Protein AF-A0A5C6U4K9-F1 (afdb_monomer_lite)

Secondary structure (DSSP, 8-state):
--PPPP--------------GGGS-SS---PPPPPTTHHHHHHHHHTTT-TTPPP-HHHHHHHHHHHHHHT-SEEEEEEE-SSEEEEEEEES-TT--EEEGGG-HHHHHTTSSS-EEES-TTS-TTTTT-HHHHSTT---EEEEEEEE-TTS-EEEEEEEEESS-----HHHHHHHHTTS---------S--PPPPS--------PPP-

Structure (mmCIF, N/CA/C/O backbone):
data_AF-A0A5C6U4K9-F1
#
_entry.id   AF-A0A5C6U4K9-F1
#
loop_
_atom_site.group_PDB
_atom_site.id
_atom_site.type_symbol
_atom_site.label_atom_id
_atom_site.label_alt_id
_atom_site.label_comp_id
_atom_site.label_asym_id
_atom_site.label_entity_id
_atom_site.label_seq_id
_atom_site.pdbx_PDB_ins_code
_atom_site.Cartn_x
_atom_site.Cartn_y
_atom_site.Cartn_z
_atom_site.occupancy
_atom_site.B_iso_or_equiv
_atom_site.auth_seq_id
_atom_site.auth_comp_id
_atom_site.auth_asym_id
_atom_site.auth_atom_id
_atom_site.pdbx_PDB_model_num
ATOM 1 N N . MET A 1 1 ? 25.410 48.538 18.511 1.00 36.91 1 MET A N 1
ATOM 2 C CA . MET A 1 1 ? 24.207 47.699 18.342 1.00 36.91 1 MET A CA 1
ATOM 3 C C . MET A 1 1 ? 24.507 46.629 17.298 1.00 36.91 1 MET A C 1
ATOM 5 O O . MET A 1 1 ? 25.048 46.960 16.256 1.00 36.91 1 MET A O 1
ATOM 9 N N . HIS A 1 2 ? 24.242 45.374 17.669 1.00 36.00 2 HIS A N 1
ATOM 10 C CA . HIS A 1 2 ? 24.208 44.123 16.889 1.00 36.00 2 HIS A CA 1
ATOM 11 C C . HIS A 1 2 ? 25.458 43.615 16.139 1.00 36.00 2 HIS A C 1
ATOM 13 O O . HIS A 1 2 ? 25.635 43.795 14.940 1.00 36.00 2 HIS A O 1
ATOM 19 N N . ARG A 1 3 ? 26.258 42.831 16.885 1.00 28.55 3 ARG A N 1
ATOM 20 C CA . ARG A 1 3 ? 27.092 41.722 16.387 1.00 28.55 3 ARG A CA 1
ATOM 21 C C . ARG A 1 3 ? 26.208 40.628 15.771 1.00 28.55 3 ARG A C 1
ATOM 23 O O . ARG A 1 3 ? 25.227 40.224 16.389 1.00 28.55 3 ARG A O 1
ATOM 30 N N . ALA A 1 4 ? 26.626 40.099 14.625 1.00 33.03 4 ALA A N 1
ATOM 31 C CA . ALA A 1 4 ? 26.118 38.854 14.051 1.00 33.03 4 ALA A CA 1
ATOM 32 C C . ALA A 1 4 ? 26.501 37.634 14.917 1.00 33.03 4 ALA A C 1
ATOM 34 O O . ALA A 1 4 ? 27.629 37.595 15.428 1.00 33.03 4 ALA A O 1
ATOM 35 N N . PRO A 1 5 ? 25.639 36.610 15.054 1.00 35.66 5 PRO A N 1
ATOM 36 C CA . PRO A 1 5 ? 26.048 35.330 15.602 1.00 35.66 5 PRO A CA 1
ATOM 37 C C . PRO A 1 5 ? 26.611 34.416 14.505 1.00 35.66 5 PRO A C 1
ATOM 39 O O . PRO A 1 5 ? 26.056 34.265 13.419 1.00 35.66 5 PRO A O 1
ATOM 42 N N . ARG A 1 6 ? 27.751 33.805 14.832 1.00 33.97 6 ARG A N 1
ATOM 43 C CA . ARG A 1 6 ? 28.380 32.700 14.107 1.00 33.97 6 ARG A CA 1
ATOM 44 C C . ARG A 1 6 ? 27.651 31.388 14.417 1.00 33.97 6 ARG A C 1
ATOM 46 O O . ARG A 1 6 ? 27.320 31.154 15.572 1.00 33.97 6 ARG A O 1
ATOM 53 N N . GLY A 1 7 ? 27.608 30.491 13.432 1.00 30.47 7 GLY A N 1
ATOM 54 C CA . GLY A 1 7 ? 27.679 29.042 13.653 1.00 30.47 7 GLY A CA 1
ATOM 55 C C . GLY A 1 7 ? 26.348 28.305 13.793 1.00 30.47 7 GLY A C 1
ATOM 56 O O . GLY A 1 7 ? 25.714 28.338 14.838 1.00 30.47 7 GLY A O 1
ATOM 57 N N . GLY A 1 8 ? 26.005 27.530 12.765 1.00 26.58 8 GLY A N 1
ATOM 58 C CA . GLY A 1 8 ? 24.966 26.504 12.803 1.00 26.58 8 GLY A CA 1
ATOM 59 C C . GLY A 1 8 ? 25.287 25.445 11.758 1.00 26.58 8 GLY A C 1
ATOM 60 O O . GLY A 1 8 ? 24.994 25.601 10.581 1.00 26.58 8 GLY A O 1
ATOM 61 N N . ARG A 1 9 ? 26.009 24.420 12.195 1.00 28.66 9 ARG A N 1
ATOM 62 C CA . ARG A 1 9 ? 26.450 23.251 11.434 1.00 28.66 9 ARG A CA 1
ATOM 63 C C . ARG A 1 9 ? 25.197 22.452 11.045 1.00 28.66 9 ARG A C 1
ATOM 65 O O . ARG A 1 9 ? 24.510 21.979 11.943 1.00 28.66 9 ARG A O 1
ATOM 72 N N . TRP A 1 10 ? 24.892 22.304 9.755 1.00 27.53 10 TRP A N 1
ATOM 73 C CA . TRP A 1 10 ? 23.834 21.397 9.288 1.00 27.53 10 TRP A CA 1
ATOM 74 C C . TRP A 1 10 ? 24.328 19.959 9.466 1.00 27.53 10 TRP A C 1
ATOM 76 O O . TRP A 1 10 ? 24.933 19.364 8.578 1.00 27.53 10 TRP A O 1
ATOM 86 N N . ALA A 1 11 ? 24.180 19.446 10.684 1.00 27.98 11 ALA A N 1
ATOM 87 C CA . ALA A 1 11 ? 24.393 18.048 10.994 1.00 27.98 11 ALA A CA 1
ATOM 88 C C . ALA A 1 11 ? 23.153 17.265 10.544 1.00 27.98 11 ALA A C 1
ATOM 90 O O . ALA A 1 11 ? 22.062 17.473 11.061 1.00 27.98 11 ALA A O 1
ATOM 91 N N . SER A 1 12 ? 23.362 16.405 9.546 1.00 43.00 12 SER A N 1
ATOM 92 C CA . SER A 1 12 ? 22.657 15.146 9.278 1.00 43.00 12 SER A CA 1
ATOM 93 C C . SER A 1 12 ? 21.631 14.744 10.354 1.00 43.00 12 SER A C 1
ATOM 95 O O . SER A 1 12 ? 22.017 14.236 11.407 1.00 43.00 12 SER A O 1
ATOM 97 N N . THR A 1 13 ? 20.338 14.857 10.057 1.00 36.47 13 THR A N 1
ATOM 98 C CA . THR A 1 13 ? 19.282 14.141 10.787 1.00 36.47 13 THR A CA 1
ATOM 99 C C . THR A 1 13 ? 18.929 12.868 10.024 1.00 36.47 13 THR A C 1
ATOM 101 O O . THR A 1 13 ? 17.938 12.804 9.300 1.00 36.47 13 THR A O 1
ATOM 104 N N . ARG A 1 14 ? 19.778 11.843 10.181 1.00 37.41 14 ARG A N 1
ATOM 105 C CA . ARG A 1 14 ? 19.380 10.438 10.019 1.00 37.41 14 ARG A CA 1
ATOM 106 C C . ARG A 1 14 ? 18.619 10.028 11.277 1.00 37.41 14 ARG A C 1
ATOM 108 O O . ARG A 1 14 ? 19.155 9.296 12.090 1.00 37.41 14 ARG A O 1
ATOM 115 N N . ASP A 1 15 ? 17.403 10.520 11.434 1.00 33.50 15 ASP A N 1
ATOM 116 C CA . ASP A 1 15 ? 16.487 10.041 12.469 1.00 33.50 15 ASP A CA 1
ATOM 117 C C . ASP A 1 15 ? 15.125 9.836 11.815 1.00 33.50 15 ASP A C 1
ATOM 119 O O . ASP A 1 15 ? 14.166 10.572 12.025 1.00 33.50 15 ASP A O 1
ATOM 123 N N . ASN A 1 16 ? 15.084 8.838 10.933 1.00 41.47 16 ASN A N 1
ATOM 124 C CA . ASN A 1 16 ? 13.836 8.241 10.492 1.00 41.47 16 ASN A CA 1
ATOM 125 C C . ASN A 1 16 ? 13.399 7.294 11.621 1.00 41.47 16 ASN A C 1
ATOM 127 O O . ASN A 1 16 ? 14.174 6.382 11.944 1.00 41.47 16 ASN A O 1
ATOM 131 N N . PRO A 1 17 ? 12.245 7.496 12.279 1.00 38.00 17 PRO A N 1
ATOM 132 C CA . PRO A 1 17 ? 11.791 6.594 13.322 1.00 38.00 17 PRO A CA 1
ATOM 133 C C . PRO A 1 17 ? 11.431 5.258 12.670 1.00 38.00 17 PRO A C 1
ATOM 135 O O . PRO A 1 17 ? 10.319 5.044 12.196 1.00 38.00 17 PRO A O 1
ATOM 138 N N . ARG A 1 18 ? 12.408 4.347 12.624 1.00 44.72 18 ARG A N 1
ATOM 139 C CA . ARG A 1 18 ? 12.174 2.940 12.303 1.00 44.72 18 ARG A CA 1
ATOM 140 C C . ARG A 1 18 ? 11.063 2.457 13.224 1.00 44.72 18 ARG A C 1
ATOM 142 O O . ARG A 1 18 ? 11.183 2.603 14.440 1.00 44.72 18 ARG A O 1
ATOM 149 N N . PHE A 1 19 ? 9.993 1.926 12.637 1.00 47.50 19 PHE A N 1
ATOM 150 C CA . PHE A 1 19 ? 8.922 1.272 13.376 1.00 47.50 19 PHE A CA 1
ATOM 151 C C . PHE A 1 19 ? 9.572 0.266 14.330 1.00 47.50 19 PHE A C 1
ATOM 153 O O . PHE A 1 19 ? 10.226 -0.680 13.889 1.00 47.50 19 PHE A O 1
ATOM 160 N N . ASP A 1 20 ? 9.494 0.542 15.632 1.00 42.88 20 ASP A N 1
ATOM 161 C CA . ASP A 1 20 ? 10.134 -0.289 16.638 1.00 42.88 20 ASP A CA 1
ATOM 162 C C . ASP A 1 20 ? 9.353 -1.601 16.743 1.00 42.88 20 ASP A C 1
ATOM 164 O O . ASP A 1 20 ? 8.364 -1.714 17.468 1.00 42.88 20 ASP A O 1
ATOM 168 N N . ALA A 1 21 ? 9.796 -2.595 15.974 1.00 45.94 21 ALA A N 1
ATOM 169 C CA . ALA A 1 21 ? 9.213 -3.929 15.919 1.00 45.94 21 ALA A CA 1
ATOM 170 C C . ALA A 1 21 ? 9.245 -4.668 17.275 1.00 45.94 21 ALA A C 1
ATOM 172 O O . ALA A 1 21 ? 8.631 -5.722 17.406 1.00 45.94 21 ALA A O 1
ATOM 173 N N . ARG A 1 22 ? 9.905 -4.123 18.311 1.00 38.97 22 ARG A N 1
ATOM 174 C CA . ARG A 1 22 ? 10.095 -4.779 19.619 1.00 38.97 22 ARG A CA 1
ATOM 175 C C . ARG A 1 22 ? 8.837 -4.865 20.496 1.00 38.97 22 ARG A C 1
ATOM 177 O O . ARG A 1 22 ? 8.904 -5.458 21.566 1.00 38.97 22 ARG A O 1
ATOM 184 N N . CYS A 1 23 ? 7.702 -4.307 20.068 1.00 40.94 23 CYS A N 1
ATOM 185 C CA . CYS A 1 23 ? 6.421 -4.418 20.784 1.00 40.94 23 CYS A CA 1
ATOM 186 C C . CYS A 1 23 ? 5.402 -5.358 20.113 1.00 40.94 23 CYS A C 1
ATOM 188 O O . CYS A 1 23 ? 4.292 -5.508 20.632 1.00 40.94 23 CYS A O 1
ATOM 190 N N . ALA A 1 24 ? 5.741 -5.982 18.979 1.00 47.19 24 ALA A N 1
ATOM 191 C CA . ALA A 1 24 ? 4.896 -7.007 18.375 1.00 47.19 24 ALA A CA 1
ATOM 192 C C . ALA A 1 24 ? 4.959 -8.273 19.244 1.00 47.19 24 ALA A C 1
ATOM 194 O O . ALA A 1 24 ? 6.034 -8.816 19.476 1.00 47.19 24 ALA A O 1
ATOM 195 N N . LYS A 1 25 ? 3.820 -8.714 19.784 1.00 41.09 25 LYS A N 1
ATOM 196 C CA . LYS A 1 25 ? 3.745 -9.978 20.527 1.00 41.09 25 LYS A CA 1
ATOM 197 C C . LYS A 1 25 ? 4.094 -11.135 19.585 1.00 41.09 25 LYS A C 1
ATOM 199 O O . LYS A 1 25 ? 3.599 -11.146 18.462 1.00 41.09 25 LYS A O 1
ATOM 204 N N . ASP A 1 26 ? 4.879 -12.098 20.074 1.00 42.75 26 ASP A N 1
ATOM 205 C CA . ASP A 1 26 ? 5.327 -13.325 19.390 1.00 42.75 26 ASP A CA 1
ATOM 206 C C . ASP A 1 26 ? 4.171 -14.309 19.077 1.00 42.75 26 ASP A C 1
ATOM 208 O O . ASP A 1 26 ? 4.173 -15.470 19.488 1.00 42.75 26 ASP A O 1
ATOM 212 N N . GLY A 1 27 ? 3.124 -13.842 18.398 1.00 43.69 27 GLY A N 1
ATOM 213 C CA . GLY A 1 27 ? 2.134 -14.689 17.739 1.00 43.69 27 GLY A CA 1
ATOM 214 C C . GLY A 1 27 ? 2.553 -14.917 16.284 1.00 43.69 27 GLY A C 1
ATOM 215 O O . GLY A 1 27 ? 3.138 -14.014 15.684 1.00 43.69 27 GLY A O 1
ATOM 216 N N . PRO A 1 28 ? 2.286 -16.091 15.686 1.00 46.62 28 PRO A N 1
ATOM 217 C CA . PRO A 1 28 ? 2.604 -16.333 14.286 1.00 46.62 28 PRO A CA 1
ATOM 218 C C . PRO A 1 28 ? 1.697 -15.461 13.411 1.00 46.62 28 PRO A C 1
ATOM 220 O O . PRO A 1 28 ? 0.589 -15.855 13.057 1.00 46.62 28 PRO A O 1
ATOM 223 N N . VAL A 1 29 ? 2.158 -14.260 13.060 1.00 55.69 29 VAL A N 1
ATOM 224 C CA . VAL A 1 29 ? 1.546 -13.488 11.978 1.00 55.69 29 VAL A CA 1
ATOM 225 C C . VAL A 1 29 ? 1.667 -14.341 10.719 1.00 55.69 29 VAL A C 1
ATOM 227 O O . VAL A 1 29 ? 2.755 -14.825 10.396 1.00 55.69 29 VAL A O 1
ATOM 230 N N . ALA A 1 30 ? 0.553 -14.560 10.021 1.00 71.31 30 ALA A N 1
ATOM 231 C CA . ALA A 1 30 ? 0.569 -15.248 8.740 1.00 71.31 30 ALA A CA 1
ATOM 232 C C . ALA A 1 30 ? 1.283 -14.349 7.720 1.00 71.31 30 ALA A C 1
ATOM 234 O O . ALA A 1 30 ? 0.667 -13.505 7.074 1.00 71.31 30 ALA A O 1
ATOM 235 N N . SER A 1 31 ? 2.606 -14.486 7.632 1.00 82.69 31 SER A N 1
ATOM 236 C CA . SER A 1 31 ? 3.402 -13.816 6.609 1.00 82.69 31 SER A CA 1
ATOM 237 C C . SER A 1 31 ? 2.910 -14.245 5.227 1.00 82.69 31 SER A C 1
ATOM 239 O O . SER A 1 31 ? 2.543 -15.406 5.016 1.00 82.69 31 SER A O 1
ATOM 241 N N . ALA A 1 32 ? 2.893 -13.302 4.286 1.00 88.06 32 ALA A N 1
ATOM 242 C CA . ALA A 1 32 ? 2.443 -13.580 2.932 1.00 88.06 32 ALA A CA 1
ATOM 243 C C . ALA A 1 32 ? 3.323 -14.667 2.287 1.00 88.06 32 ALA A C 1
ATOM 245 O O . ALA A 1 32 ? 4.553 -14.590 2.388 1.00 88.06 32 ALA A O 1
ATOM 246 N N . PRO A 1 33 ? 2.734 -15.643 1.574 1.00 91.75 33 PRO A N 1
ATOM 247 C CA . PRO A 1 33 ? 3.499 -16.565 0.747 1.00 91.75 33 PRO A CA 1
ATOM 248 C C . PRO A 1 33 ? 4.416 -15.821 -0.229 1.00 91.75 33 PRO A C 1
ATOM 250 O O . PRO A 1 33 ? 4.041 -14.793 -0.793 1.00 91.75 33 PRO A O 1
ATOM 253 N N . ILE A 1 34 ? 5.612 -16.361 -0.456 1.00 92.56 34 ILE A N 1
ATOM 254 C CA . ILE A 1 34 ? 6.520 -15.840 -1.478 1.00 92.56 34 ILE A CA 1
ATOM 255 C C . ILE A 1 34 ? 6.068 -16.368 -2.853 1.00 92.56 34 ILE A C 1
ATOM 257 O O . ILE A 1 34 ? 5.917 -17.586 -2.994 1.00 92.56 34 ILE A O 1
ATOM 261 N N . PRO A 1 35 ? 5.847 -15.498 -3.860 1.00 90.06 35 PRO A N 1
ATOM 262 C CA . PRO A 1 35 ? 5.539 -15.921 -5.225 1.00 90.06 35 PRO A CA 1
ATOM 263 C C . PRO A 1 35 ? 6.601 -16.866 -5.802 1.00 90.06 35 PRO A C 1
ATOM 265 O O . PRO A 1 35 ? 7.794 -16.715 -5.533 1.00 90.06 35 PRO A O 1
ATOM 268 N N . HIS A 1 36 ? 6.195 -17.807 -6.658 1.00 89.38 36 HIS A N 1
ATOM 269 C CA . HIS A 1 36 ? 7.137 -18.709 -7.337 1.00 89.38 36 HIS A CA 1
ATOM 270 C C . HIS A 1 36 ? 8.145 -17.964 -8.229 1.00 89.38 36 HIS A C 1
ATOM 272 O O . HIS A 1 36 ? 9.278 -18.411 -8.394 1.00 89.38 36 HIS A O 1
ATOM 278 N N . ASP A 1 37 ? 7.741 -16.822 -8.776 1.00 90.94 37 ASP A N 1
ATOM 279 C CA . ASP A 1 37 ? 8.498 -15.943 -9.664 1.00 90.94 37 ASP A CA 1
ATOM 280 C C . ASP A 1 37 ? 9.131 -14.746 -8.924 1.00 90.94 37 ASP A C 1
ATOM 282 O O . ASP A 1 37 ? 9.521 -13.756 -9.541 1.00 90.94 37 ASP A O 1
ATOM 286 N N . GLU A 1 38 ? 9.299 -14.822 -7.598 1.00 94.81 38 GLU A N 1
ATOM 287 C CA . GLU A 1 38 ? 9.786 -13.701 -6.780 1.00 94.81 38 GLU A CA 1
ATOM 288 C C . GLU A 1 38 ? 11.125 -13.124 -7.273 1.00 94.81 38 GLU A C 1
ATOM 290 O O . GLU A 1 38 ? 11.315 -11.910 -7.303 1.00 94.81 38 GLU A O 1
ATOM 295 N N . SER A 1 39 ? 12.056 -13.976 -7.716 1.00 95.69 39 SER A N 1
ATOM 296 C CA . SER A 1 39 ? 13.344 -13.516 -8.259 1.00 95.69 39 SER A CA 1
ATOM 297 C C . SER A 1 39 ? 13.207 -12.745 -9.577 1.00 95.69 39 SER A C 1
ATOM 299 O O . SER A 1 39 ? 14.070 -11.933 -9.908 1.00 95.69 39 SER A O 1
ATOM 301 N N . GLU A 1 40 ? 12.168 -13.009 -10.368 1.00 95.50 40 GLU A N 1
ATOM 302 C CA . GLU A 1 40 ? 11.843 -12.236 -11.572 1.00 95.50 40 GLU A CA 1
ATOM 303 C C . GLU A 1 40 ? 11.193 -10.916 -11.189 1.00 95.50 40 GLU A C 1
ATOM 305 O O . GLU A 1 40 ? 11.681 -9.863 -11.595 1.00 95.50 40 GLU A O 1
ATOM 310 N N . ARG A 1 41 ? 10.193 -10.966 -10.307 1.00 96.00 41 ARG A N 1
ATOM 311 C CA . ARG A 1 41 ? 9.499 -9.792 -9.774 1.00 96.00 41 ARG A CA 1
ATOM 312 C C . ARG A 1 41 ? 10.462 -8.769 -9.165 1.00 96.00 41 ARG A C 1
ATOM 314 O O . ARG A 1 41 ? 10.385 -7.587 -9.495 1.00 96.00 41 ARG A O 1
ATOM 321 N N . LEU A 1 42 ? 11.405 -9.218 -8.332 1.00 96.88 42 LEU A N 1
ATOM 322 C CA . LEU A 1 42 ? 12.425 -8.358 -7.719 1.00 96.88 42 LEU A CA 1
ATOM 323 C C . LEU A 1 42 ? 13.385 -7.765 -8.754 1.00 96.88 42 LEU A C 1
ATOM 325 O O . LEU A 1 42 ? 13.721 -6.586 -8.671 1.00 96.88 42 LEU A O 1
ATOM 329 N N . ARG A 1 43 ? 13.794 -8.540 -9.769 1.00 96.25 43 ARG A N 1
ATOM 330 C CA . ARG A 1 43 ? 14.601 -8.007 -10.881 1.00 96.25 43 ARG A CA 1
ATOM 331 C C . ARG A 1 43 ? 13.844 -6.932 -11.652 1.00 96.25 43 ARG A C 1
ATOM 333 O O . ARG A 1 43 ? 14.449 -5.943 -12.056 1.00 96.25 43 ARG A O 1
ATOM 340 N N . SER A 1 44 ? 12.550 -7.118 -11.871 1.00 95.38 44 SER A N 1
ATOM 341 C CA . SER A 1 44 ? 11.706 -6.149 -12.566 1.00 95.38 44 SER A CA 1
ATOM 342 C C . SER A 1 44 ? 11.487 -4.881 -11.749 1.00 95.38 44 SER A C 1
ATOM 344 O O . SER A 1 44 ? 11.604 -3.791 -12.299 1.00 95.38 44 SER A O 1
ATOM 346 N N . LEU A 1 45 ? 11.279 -5.006 -10.436 1.00 95.56 45 LEU A N 1
ATOM 347 C CA . LEU A 1 45 ? 11.229 -3.870 -9.516 1.00 95.56 45 LEU A CA 1
ATOM 348 C C . LEU A 1 45 ? 12.554 -3.092 -9.496 1.00 95.56 45 LEU A C 1
ATOM 350 O O . LEU A 1 45 ? 12.545 -1.870 -9.614 1.00 95.56 45 LEU A O 1
ATOM 354 N N . ALA A 1 46 ? 13.690 -3.788 -9.408 1.00 94.62 46 ALA A N 1
ATOM 355 C CA . ALA A 1 46 ? 15.008 -3.156 -9.368 1.00 94.62 46 ALA A CA 1
ATOM 356 C C . ALA A 1 46 ? 15.305 -2.324 -10.628 1.00 94.62 46 ALA A C 1
ATOM 358 O O . ALA A 1 46 ? 15.898 -1.253 -10.531 1.00 94.62 46 ALA A O 1
ATOM 359 N N . LYS A 1 47 ? 14.837 -2.766 -11.805 1.00 94.62 47 LYS A N 1
ATOM 360 C CA . LYS A 1 47 ? 14.987 -2.030 -13.077 1.00 94.62 47 LYS A CA 1
ATOM 361 C C . LYS A 1 47 ? 14.263 -0.684 -13.112 1.00 94.62 47 LYS A C 1
ATOM 363 O O . LYS A 1 47 ? 14.552 0.112 -13.998 1.00 94.62 47 LYS A O 1
ATOM 368 N N . LEU A 1 48 ? 13.303 -0.447 -12.217 1.00 90.56 48 LEU A N 1
ATOM 369 C CA . LEU A 1 48 ? 12.599 0.833 -12.146 1.00 90.56 48 LEU A CA 1
ATOM 370 C C . LEU A 1 48 ? 13.433 1.922 -11.466 1.00 90.56 48 LEU A C 1
ATOM 372 O O . LEU A 1 48 ? 13.058 3.083 -11.565 1.00 90.56 48 LEU A O 1
ATOM 376 N N . GLU A 1 49 ? 14.498 1.551 -10.739 1.00 92.38 49 GLU A N 1
ATOM 377 C CA . GLU A 1 49 ? 15.364 2.480 -9.987 1.00 92.38 49 GLU A CA 1
ATOM 378 C C . GLU A 1 49 ? 14.579 3.423 -9.050 1.00 92.38 49 GLU A C 1
ATOM 380 O O . GLU A 1 49 ? 14.981 4.547 -8.765 1.00 92.38 49 GLU A O 1
ATOM 385 N N . VAL A 1 50 ? 13.425 2.947 -8.567 1.00 92.81 50 VAL A N 1
ATOM 386 C CA . VAL A 1 50 ? 12.458 3.742 -7.796 1.00 92.81 50 VAL A CA 1
ATOM 387 C C . VAL A 1 50 ? 12.570 3.520 -6.284 1.00 92.81 50 VAL A C 1
ATOM 389 O O . VAL A 1 50 ? 12.125 4.362 -5.507 1.00 92.81 50 VAL A O 1
ATOM 392 N N . LEU A 1 51 ? 13.146 2.401 -5.842 1.00 92.12 51 LEU A N 1
ATOM 393 C CA . LEU A 1 51 ? 13.355 2.135 -4.417 1.00 92.12 51 LEU A CA 1
ATOM 394 C C . LEU A 1 51 ? 14.362 3.134 -3.836 1.00 92.12 51 LEU A C 1
ATOM 396 O O . LEU A 1 51 ? 15.348 3.463 -4.488 1.00 92.12 51 LEU A O 1
ATOM 400 N N . ASP A 1 52 ? 14.097 3.611 -2.617 1.00 92.38 52 ASP A N 1
ATOM 401 C CA . ASP A 1 52 ? 14.927 4.591 -1.897 1.00 92.38 52 ASP A CA 1
ATOM 402 C C . ASP A 1 52 ? 15.159 5.918 -2.655 1.00 92.38 52 ASP A C 1
ATOM 404 O O . ASP A 1 52 ? 16.079 6.675 -2.342 1.00 92.38 52 ASP A O 1
ATOM 408 N N . SER A 1 53 ? 14.311 6.216 -3.642 1.00 92.25 53 SER A N 1
ATOM 409 C CA . SER A 1 53 ? 14.328 7.483 -4.375 1.00 92.25 53 SER A CA 1
ATOM 410 C C . SER A 1 53 ? 13.501 8.562 -3.670 1.00 92.25 53 SER A C 1
ATOM 412 O O . SER A 1 53 ? 12.645 8.272 -2.832 1.00 92.25 53 SER A O 1
ATOM 414 N N . GLU A 1 54 ? 13.746 9.823 -4.031 1.00 91.50 54 GLU A N 1
ATOM 415 C CA . GLU A 1 54 ? 13.028 10.970 -3.469 1.00 91.50 54 GLU A CA 1
ATOM 416 C C . GLU A 1 54 ? 11.514 10.913 -3.755 1.00 91.50 54 GLU A C 1
ATOM 418 O O . GLU A 1 54 ? 11.088 10.336 -4.765 1.00 91.50 54 GLU A O 1
ATOM 423 N N . PRO A 1 55 ? 10.678 11.532 -2.902 1.00 89.25 55 PRO A N 1
ATOM 424 C CA . PRO A 1 55 ? 9.255 11.697 -3.177 1.00 89.25 55 PRO A CA 1
ATOM 425 C C . PRO A 1 55 ? 9.010 12.454 -4.488 1.00 89.25 55 PRO A C 1
ATOM 427 O O . PRO A 1 55 ? 9.706 13.423 -4.802 1.00 89.25 55 PRO A O 1
ATOM 430 N N . GLU A 1 56 ? 7.981 12.051 -5.234 1.00 93.38 56 GLU A N 1
ATOM 431 C CA . GLU A 1 56 ? 7.567 12.730 -6.467 1.00 93.38 56 GLU A CA 1
ATOM 432 C C . GLU A 1 56 ? 6.105 13.160 -6.357 1.00 93.38 56 GLU A C 1
ATOM 434 O O . GLU A 1 56 ? 5.243 12.406 -5.892 1.00 93.38 56 GLU A O 1
ATOM 439 N N . ARG A 1 57 ? 5.817 14.382 -6.821 1.00 94.12 57 ARG A N 1
ATOM 440 C CA . ARG A 1 57 ? 4.500 15.020 -6.661 1.00 94.12 57 ARG A CA 1
ATOM 441 C C . ARG A 1 57 ? 3.392 14.237 -7.349 1.00 94.12 57 ARG A C 1
ATOM 443 O O . ARG A 1 57 ? 2.241 14.296 -6.929 1.00 94.12 57 ARG A O 1
ATOM 450 N N . GLU A 1 58 ? 3.736 13.541 -8.420 1.00 92.81 58 GLU A N 1
ATOM 451 C CA . GLU A 1 58 ? 2.852 12.706 -9.207 1.00 92.81 58 GLU A CA 1
ATOM 452 C C . GLU A 1 58 ? 2.306 11.569 -8.342 1.00 92.81 58 GLU A C 1
ATOM 454 O O . GLU A 1 58 ? 1.091 11.418 -8.249 1.00 92.81 58 GLU A O 1
ATOM 459 N N . PHE A 1 59 ? 3.174 10.831 -7.642 1.00 94.56 59 PHE A N 1
ATOM 460 C CA . PHE A 1 59 ? 2.762 9.746 -6.749 1.00 94.56 59 PHE A CA 1
ATOM 461 C C . PHE A 1 59 ? 2.012 10.265 -5.518 1.00 94.56 59 PHE A C 1
ATOM 463 O O . PHE A 1 59 ? 1.015 9.660 -5.118 1.00 94.56 59 PHE A O 1
ATOM 470 N N . ASP A 1 60 ? 2.426 11.412 -4.973 1.00 95.00 60 ASP A N 1
ATOM 471 C CA . ASP A 1 60 ? 1.707 12.071 -3.879 1.00 95.00 60 ASP A CA 1
ATOM 472 C C . ASP A 1 60 ? 0.275 12.434 -4.298 1.00 95.00 60 ASP A C 1
ATOM 474 O O . ASP A 1 60 ? -0.689 12.143 -3.587 1.00 95.00 60 ASP A O 1
ATOM 478 N N . ALA A 1 61 ? 0.099 13.003 -5.493 1.00 95.12 61 ALA A N 1
ATOM 479 C CA . ALA A 1 61 ? -1.221 13.333 -6.020 1.00 95.12 61 ALA A CA 1
ATOM 480 C C . ALA A 1 61 ? -2.123 12.092 -6.148 1.00 95.12 61 ALA A C 1
ATOM 482 O O . ALA A 1 61 ? -3.326 12.190 -5.890 1.00 95.12 61 ALA A O 1
ATOM 483 N N . LEU A 1 62 ? -1.561 10.923 -6.485 1.00 94.62 62 LEU A N 1
ATOM 484 C CA . LEU A 1 62 ? -2.322 9.674 -6.585 1.00 94.62 62 LEU A CA 1
ATOM 485 C C . LEU A 1 62 ? -2.852 9.204 -5.234 1.00 94.62 62 LEU A C 1
ATOM 487 O O . LEU A 1 62 ? -4.044 8.915 -5.117 1.00 94.62 62 LEU A O 1
ATOM 491 N N . VAL A 1 63 ? -1.997 9.154 -4.209 1.00 96.44 63 VAL A N 1
ATOM 492 C CA . VAL A 1 63 ? -2.433 8.734 -2.866 1.00 96.44 63 VAL A CA 1
ATOM 493 C C . VAL A 1 63 ? -3.411 9.741 -2.260 1.00 96.44 63 VAL A C 1
ATOM 495 O O . VAL A 1 63 ? -4.385 9.347 -1.620 1.00 96.44 63 VAL A O 1
ATOM 498 N N . HIS A 1 64 ? -3.231 11.037 -2.535 1.00 96.75 64 HIS A N 1
ATOM 499 C CA . HIS A 1 64 ? -4.192 12.071 -2.152 1.00 96.75 64 HIS A CA 1
ATOM 500 C C . HIS A 1 64 ? -5.558 11.870 -2.816 1.00 96.75 64 HIS A C 1
ATOM 502 O O . HIS A 1 64 ? -6.582 11.924 -2.131 1.00 96.75 64 HIS A O 1
ATOM 508 N N . ALA A 1 65 ? -5.594 11.605 -4.123 1.00 95.44 65 ALA A N 1
ATOM 509 C CA . ALA A 1 65 ? -6.838 11.354 -4.843 1.00 95.44 65 ALA A CA 1
ATOM 510 C C . ALA A 1 65 ? -7.538 10.077 -4.350 1.00 95.44 65 ALA A C 1
ATOM 512 O O . ALA A 1 65 ? -8.746 10.091 -4.104 1.00 95.44 65 ALA A O 1
ATOM 513 N N . ALA A 1 66 ? -6.785 8.991 -4.152 1.00 96.19 66 ALA A N 1
ATOM 514 C CA . ALA A 1 66 ? -7.317 7.726 -3.657 1.00 96.19 66 ALA A CA 1
ATOM 515 C C . ALA A 1 66 ? -7.923 7.872 -2.252 1.00 96.19 66 ALA A C 1
ATOM 517 O O . ALA A 1 66 ? -9.052 7.429 -2.025 1.00 96.19 66 ALA A O 1
ATOM 518 N N . ALA A 1 67 ? -7.223 8.551 -1.336 1.00 97.38 67 ALA A N 1
ATOM 519 C CA . ALA A 1 67 ? -7.729 8.830 0.006 1.00 97.38 67 ALA A CA 1
ATOM 520 C C . ALA A 1 67 ? -8.996 9.694 -0.016 1.00 97.38 67 ALA A C 1
ATOM 522 O O . ALA A 1 67 ? -9.957 9.390 0.693 1.00 97.38 67 ALA A O 1
ATOM 523 N N . LEU A 1 68 ? -9.019 10.737 -0.854 1.00 96.94 68 LEU A N 1
ATOM 524 C CA . LEU A 1 68 ? -10.158 11.644 -0.977 1.00 96.94 68 LEU A CA 1
ATOM 525 C C . LEU A 1 68 ? -11.412 10.914 -1.470 1.00 96.94 68 LEU A C 1
ATOM 527 O O . LEU A 1 68 ? -12.471 11.042 -0.863 1.00 96.94 68 LEU A O 1
ATOM 531 N N . VAL A 1 69 ? -11.294 10.128 -2.543 1.00 95.88 69 VAL A N 1
ATOM 532 C CA . VAL A 1 69 ? -12.441 9.419 -3.135 1.00 95.88 69 VAL A CA 1
ATOM 533 C C . VAL A 1 69 ? -12.916 8.267 -2.251 1.00 95.88 69 VAL A C 1
ATOM 535 O O . VAL A 1 69 ? -14.118 8.041 -2.117 1.00 95.88 69 VAL A O 1
ATOM 538 N N . CYS A 1 70 ? -11.993 7.550 -1.606 1.00 95.88 70 CYS A N 1
ATOM 539 C CA . CYS A 1 70 ? -12.358 6.468 -0.691 1.00 95.88 70 CYS A CA 1
ATOM 540 C C . CYS A 1 70 ? -12.812 6.981 0.688 1.00 95.88 70 CYS A C 1
ATOM 542 O O . CYS A 1 70 ? -13.348 6.213 1.489 1.00 95.88 70 CYS A O 1
ATOM 544 N N . GLY A 1 71 ? -12.614 8.272 0.979 1.00 96.88 71 GLY A N 1
ATOM 545 C CA . GLY A 1 71 ? -12.958 8.882 2.261 1.00 96.88 71 GLY A CA 1
ATOM 546 C C . GLY A 1 71 ? -12.225 8.228 3.433 1.00 96.88 71 GLY A C 1
ATOM 547 O O . GLY A 1 71 ? -12.845 7.974 4.472 1.00 96.88 71 GLY A O 1
ATOM 548 N N . VAL A 1 72 ? -10.942 7.905 3.240 1.00 97.62 72 VAL A N 1
ATOM 549 C CA . VAL A 1 72 ? -10.089 7.221 4.224 1.00 97.62 72 VAL A CA 1
ATOM 550 C C . VAL A 1 72 ? -8.937 8.119 4.691 1.00 97.62 72 VAL A C 1
ATOM 552 O O . VAL A 1 72 ? -8.503 9.000 3.948 1.00 97.62 72 VAL A O 1
ATOM 555 N N . PRO A 1 73 ? -8.399 7.902 5.904 1.00 97.19 73 PRO A N 1
ATOM 556 C CA . PRO A 1 73 ? -7.317 8.727 6.436 1.00 97.19 73 PRO A CA 1
ATOM 557 C C . PRO A 1 73 ? -5.927 8.361 5.900 1.00 97.19 73 PRO A C 1
ATOM 559 O O . PRO A 1 73 ? -4.995 9.140 6.097 1.00 97.19 73 PRO A O 1
ATOM 562 N N . ILE A 1 74 ? -5.757 7.174 5.305 1.00 98.06 74 ILE A N 1
ATOM 563 C CA . ILE A 1 74 ? -4.448 6.651 4.899 1.00 98.06 74 ILE A CA 1
ATOM 564 C C . ILE A 1 74 ? -4.524 6.116 3.467 1.00 98.06 74 ILE A C 1
ATOM 566 O O . ILE A 1 74 ? -5.417 5.336 3.133 1.00 98.06 74 ILE A O 1
ATOM 570 N N . SER A 1 75 ? -3.555 6.495 2.635 1.00 98.00 75 SER A N 1
ATOM 571 C CA . SER A 1 75 ? -3.340 5.906 1.312 1.00 98.00 75 SER A CA 1
ATOM 572 C C . SER A 1 75 ? -1.860 5.906 0.954 1.00 98.00 75 SER A C 1
ATOM 574 O O . SER A 1 75 ? -1.146 6.863 1.255 1.00 98.00 75 SER A O 1
ATOM 576 N N . LEU A 1 76 ? -1.393 4.820 0.338 1.00 97.75 76 LEU A N 1
ATOM 577 C CA . LEU A 1 76 ? 0.026 4.579 0.099 1.00 97.75 76 LEU A CA 1
ATOM 578 C C . LEU A 1 76 ? 0.257 4.036 -1.314 1.00 97.75 76 LEU A C 1
ATOM 580 O O . LEU A 1 76 ? -0.517 3.211 -1.802 1.00 97.75 76 LEU A O 1
ATOM 584 N N . ILE A 1 77 ? 1.375 4.431 -1.921 1.00 97.12 77 ILE A N 1
ATOM 585 C CA . ILE A 1 77 ? 2.009 3.660 -2.994 1.00 97.12 77 ILE A CA 1
ATOM 586 C C . ILE A 1 77 ? 3.143 2.882 -2.352 1.00 97.12 77 ILE A C 1
ATOM 588 O O . ILE A 1 77 ? 4.129 3.447 -1.884 1.00 97.12 77 ILE A O 1
ATOM 592 N N . SER A 1 78 ? 2.952 1.574 -2.304 1.00 96.56 78 SER A N 1
ATOM 593 C CA . SER A 1 78 ? 3.741 0.644 -1.515 1.00 96.56 78 SER A CA 1
ATOM 594 C C . SER A 1 78 ? 4.419 -0.356 -2.439 1.00 96.56 78 SER A C 1
ATOM 596 O O . SER A 1 78 ? 3.730 -1.060 -3.170 1.00 96.56 78 SER A O 1
ATOM 598 N N . LEU A 1 79 ? 5.746 -0.414 -2.429 1.00 97.31 79 LEU A N 1
ATOM 599 C CA . LEU A 1 79 ? 6.553 -1.328 -3.234 1.00 97.31 79 LEU A CA 1
ATOM 600 C C . LEU A 1 79 ? 7.063 -2.467 -2.354 1.00 97.31 79 LEU A C 1
ATOM 602 O O . LEU A 1 79 ? 7.562 -2.233 -1.254 1.00 97.31 79 LEU A O 1
ATOM 606 N N . ILE A 1 80 ? 6.918 -3.703 -2.827 1.00 97.38 80 ILE A N 1
ATOM 607 C CA . ILE A 1 80 ? 7.329 -4.891 -2.072 1.00 97.38 80 ILE A CA 1
ATOM 608 C C . ILE A 1 80 ? 8.726 -5.301 -2.518 1.00 97.38 80 ILE A C 1
ATOM 610 O O . ILE A 1 80 ? 8.902 -5.771 -3.640 1.00 97.38 80 ILE A O 1
ATOM 614 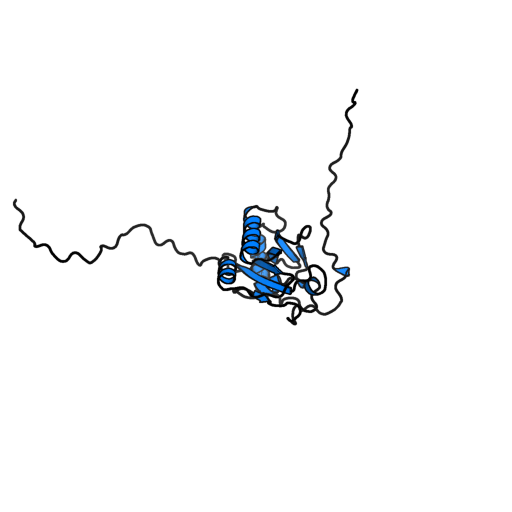N N . ASP A 1 81 ? 9.702 -5.143 -1.634 1.00 95.50 81 ASP A N 1
ATOM 615 C CA . ASP A 1 81 ? 11.078 -5.611 -1.802 1.00 95.50 81 ASP A CA 1
ATOM 616 C C . ASP A 1 81 ? 11.242 -7.006 -1.161 1.00 95.50 81 ASP A C 1
ATOM 618 O O . ASP A 1 81 ? 10.264 -7.626 -0.729 1.00 95.50 81 ASP A O 1
ATOM 622 N N . ALA A 1 82 ? 12.462 -7.540 -1.122 1.00 93.81 82 ALA A N 1
ATOM 623 C CA . ALA A 1 82 ? 12.742 -8.879 -0.614 1.00 93.81 82 ALA A CA 1
ATOM 624 C C . ALA A 1 82 ? 12.272 -9.064 0.842 1.00 93.81 82 ALA A C 1
ATOM 626 O O . ALA A 1 82 ? 11.526 -10.001 1.130 1.00 93.81 82 ALA A O 1
ATOM 627 N N . ASP A 1 83 ? 12.649 -8.150 1.735 1.00 93.88 83 ASP A N 1
ATOM 628 C CA . ASP A 1 83 ? 12.435 -8.219 3.188 1.00 93.88 83 ASP A CA 1
ATOM 629 C C . ASP A 1 83 ? 11.570 -7.077 3.747 1.00 93.88 83 ASP A C 1
ATOM 631 O O . ASP A 1 83 ? 11.106 -7.132 4.892 1.00 93.88 83 ASP A O 1
ATOM 635 N N . ARG A 1 84 ? 11.286 -6.062 2.930 1.00 95.44 84 ARG A N 1
ATOM 636 C CA . ARG A 1 84 ? 10.566 -4.853 3.333 1.00 95.44 84 ARG A CA 1
ATOM 637 C C . ARG A 1 84 ? 9.468 -4.456 2.358 1.00 95.44 84 ARG A C 1
ATOM 639 O O . ARG A 1 84 ? 9.414 -4.857 1.200 1.00 95.44 84 ARG A O 1
ATOM 646 N N . GLN A 1 85 ? 8.593 -3.613 2.866 1.00 96.62 85 GLN A N 1
ATOM 647 C CA . GLN A 1 85 ? 7.618 -2.845 2.125 1.00 96.62 85 GLN A CA 1
ATOM 648 C C . GLN A 1 85 ? 8.050 -1.380 2.192 1.00 96.62 85 GLN A C 1
ATOM 650 O O . GLN A 1 85 ? 8.079 -0.818 3.284 1.00 96.62 85 GLN A O 1
ATOM 655 N N . TRP A 1 86 ? 8.363 -0.769 1.055 1.00 97.62 86 TRP A N 1
ATOM 656 C CA . TRP A 1 86 ? 8.850 0.608 0.969 1.00 97.62 86 TRP A CA 1
ATOM 657 C C . TRP A 1 86 ? 7.791 1.541 0.373 1.00 97.62 86 TRP A C 1
ATOM 659 O O . TRP A 1 86 ? 7.107 1.184 -0.588 1.00 97.62 86 TRP A O 1
ATOM 669 N N . PHE A 1 87 ? 7.632 2.738 0.932 1.00 97.00 87 PHE A N 1
ATOM 670 C CA . PHE A 1 87 ? 6.586 3.680 0.535 1.00 97.00 87 PHE A CA 1
ATOM 671 C C . PHE A 1 87 ? 7.120 4.744 -0.421 1.00 97.00 87 PHE A C 1
ATOM 673 O O . PHE A 1 87 ? 7.835 5.653 -0.006 1.00 97.00 87 PHE A O 1
ATOM 680 N N . LYS A 1 88 ? 6.702 4.672 -1.691 1.00 96.25 88 LYS A N 1
ATOM 681 C CA . LYS A 1 88 ? 7.018 5.697 -2.699 1.00 96.25 88 LYS A CA 1
ATOM 682 C C . LYS A 1 88 ? 6.223 6.982 -2.486 1.00 96.25 88 LYS A C 1
ATOM 684 O O . LYS A 1 88 ? 6.728 8.070 -2.735 1.00 96.25 88 LYS A O 1
ATOM 689 N N . ALA A 1 89 ? 4.983 6.840 -2.030 1.00 96.62 89 ALA A N 1
ATOM 690 C CA . ALA A 1 89 ? 4.147 7.943 -1.580 1.00 96.62 89 ALA A CA 1
ATOM 691 C C . ALA A 1 89 ? 3.374 7.505 -0.342 1.00 96.62 89 ALA A C 1
ATOM 693 O O . ALA A 1 89 ? 2.885 6.371 -0.269 1.00 96.62 89 ALA A O 1
ATOM 694 N N . ASN A 1 90 ? 3.276 8.405 0.631 1.00 96.50 90 ASN A N 1
ATOM 695 C CA . ASN A 1 90 ? 2.682 8.120 1.925 1.00 96.50 90 ASN A CA 1
ATOM 696 C C . ASN A 1 90 ? 1.796 9.278 2.375 1.00 96.50 90 ASN A C 1
ATOM 698 O O . ASN A 1 90 ? 2.280 10.350 2.737 1.00 96.50 90 ASN A O 1
ATOM 702 N N . LEU A 1 91 ? 0.492 9.014 2.419 1.00 97.12 91 LEU A N 1
ATOM 703 C CA . LEU A 1 91 ? -0.480 9.866 3.075 1.00 97.12 91 LEU A CA 1
ATOM 704 C C . LEU A 1 91 ? -1.033 9.153 4.311 1.00 97.12 91 LEU A C 1
ATOM 706 O O . LEU A 1 91 ? -1.580 8.057 4.214 1.00 97.12 91 LEU A O 1
ATOM 710 N N . GLY A 1 92 ? -0.943 9.808 5.471 1.00 94.19 92 GLY A N 1
ATOM 711 C CA . GLY A 1 92 ? -1.583 9.361 6.713 1.00 94.19 92 GLY A CA 1
ATOM 712 C C . GLY A 1 92 ? -0.691 8.586 7.692 1.00 94.19 92 GLY A C 1
ATOM 713 O O . GLY A 1 92 ? -1.147 8.312 8.805 1.00 94.19 92 GLY A O 1
ATOM 714 N N . LEU A 1 93 ? 0.569 8.291 7.338 1.00 93.25 93 LEU A N 1
ATOM 715 C CA . LEU A 1 93 ? 1.573 7.675 8.223 1.00 93.25 93 LEU A CA 1
ATOM 716 C C . LEU A 1 93 ? 2.883 8.497 8.252 1.00 93.25 93 LEU A C 1
ATOM 718 O O . LEU A 1 93 ? 3.907 8.049 7.731 1.00 93.25 93 LEU A O 1
ATOM 722 N N . PRO A 1 94 ? 2.879 9.711 8.835 1.00 90.69 94 PRO A N 1
ATOM 723 C CA . PRO A 1 94 ? 4.049 10.588 8.832 1.00 90.69 94 PRO A CA 1
ATOM 724 C C . PRO A 1 94 ? 5.236 9.960 9.572 1.00 90.69 94 PRO A C 1
ATOM 726 O O . PRO A 1 94 ? 5.074 9.367 10.636 1.00 90.69 94 PRO A O 1
ATOM 729 N N . GLY A 1 95 ? 6.438 10.125 9.015 1.00 89.62 95 GLY A N 1
ATOM 730 C CA . GLY A 1 95 ? 7.677 9.601 9.600 1.00 89.62 95 GLY A CA 1
ATOM 731 C C . GLY A 1 95 ? 7.901 8.101 9.397 1.00 89.62 95 GLY A C 1
ATOM 732 O O . GLY A 1 95 ? 8.892 7.580 9.887 1.00 89.62 95 GLY A O 1
ATOM 733 N N . VAL A 1 96 ? 7.020 7.403 8.674 1.00 92.25 96 VAL A N 1
ATOM 734 C CA . VAL A 1 96 ? 7.212 5.993 8.318 1.00 92.25 96 VAL A CA 1
ATOM 735 C C . VAL A 1 96 ? 7.491 5.905 6.821 1.00 92.25 96 VAL A C 1
ATOM 737 O O . VAL A 1 96 ? 6.644 6.274 6.013 1.00 92.25 96 VAL A O 1
ATOM 740 N N . SER A 1 97 ? 8.668 5.423 6.429 1.00 93.38 97 SER A N 1
ATOM 741 C CA . SER A 1 97 ? 9.025 5.231 5.011 1.00 93.38 97 SER A CA 1
ATOM 742 C C . SER A 1 97 ? 8.947 3.774 4.563 1.00 93.38 97 SER A C 1
ATOM 744 O O . SER A 1 97 ? 8.878 3.501 3.371 1.00 93.38 97 SER A O 1
ATOM 746 N N . GLU A 1 98 ? 8.977 2.836 5.507 1.00 95.44 98 GLU A N 1
ATOM 747 C CA . GLU A 1 98 ? 8.947 1.406 5.226 1.00 95.44 98 GLU A CA 1
ATOM 748 C C . GLU A 1 98 ? 8.429 0.608 6.427 1.00 95.44 98 GLU A C 1
ATOM 750 O O . GLU A 1 98 ? 8.418 1.087 7.565 1.00 95.44 98 GLU A O 1
ATOM 755 N N . THR A 1 99 ? 8.019 -0.629 6.169 1.00 93.50 99 THR A N 1
ATOM 756 C CA . THR A 1 99 ? 7.687 -1.634 7.185 1.00 93.50 99 THR A CA 1
ATOM 757 C C . THR A 1 99 ? 8.306 -2.978 6.806 1.00 93.50 99 THR A C 1
ATOM 759 O O . THR A 1 99 ? 8.532 -3.222 5.620 1.00 93.50 99 THR A O 1
ATOM 762 N N . PRO A 1 100 ? 8.519 -3.902 7.757 1.00 95.06 100 PRO A N 1
ATOM 763 C CA . PRO A 1 100 ? 8.871 -5.280 7.421 1.00 95.06 100 PRO A CA 1
ATOM 764 C C . PRO A 1 100 ? 7.838 -5.910 6.473 1.00 95.06 100 PRO A C 1
ATOM 766 O O . PRO A 1 100 ? 6.636 -5.643 6.586 1.00 95.06 100 PRO A O 1
ATOM 769 N N . ARG A 1 101 ? 8.284 -6.749 5.531 1.00 94.50 101 ARG A N 1
ATOM 770 C CA . ARG A 1 101 ? 7.387 -7.422 4.573 1.00 94.50 101 ARG A CA 1
ATOM 771 C C . ARG A 1 101 ? 6.414 -8.379 5.260 1.00 94.50 101 ARG A C 1
ATOM 773 O O . ARG A 1 101 ? 5.276 -8.509 4.824 1.00 94.50 101 ARG A O 1
ATOM 780 N N . GLU A 1 102 ? 6.837 -9.015 6.345 1.00 91.88 102 GLU A N 1
ATOM 781 C CA . GLU A 1 102 ? 6.035 -9.987 7.100 1.00 91.88 102 GLU A CA 1
ATOM 782 C C . GLU A 1 102 ? 4.740 -9.397 7.686 1.00 91.88 102 GLU A C 1
ATOM 784 O O . GLU A 1 102 ? 3.731 -10.091 7.773 1.00 91.88 102 GLU A O 1
ATOM 789 N N . VAL A 1 103 ? 4.735 -8.102 8.027 1.00 91.00 103 VAL A N 1
ATOM 790 C CA . VAL A 1 103 ? 3.541 -7.403 8.534 1.00 91.00 103 VAL A CA 1
ATOM 791 C C . VAL A 1 103 ? 2.743 -6.710 7.425 1.00 91.00 103 VAL A C 1
ATOM 793 O O . VAL A 1 103 ? 1.683 -6.140 7.688 1.00 91.00 103 VAL A O 1
ATOM 796 N N . ALA A 1 104 ? 3.229 -6.735 6.181 1.00 93.31 104 ALA A N 1
ATOM 797 C CA . ALA A 1 104 ? 2.667 -5.974 5.077 1.00 93.31 104 ALA A CA 1
ATOM 798 C C . ALA A 1 104 ? 1.420 -6.642 4.471 1.00 93.31 104 ALA A C 1
ATOM 800 O O . ALA A 1 104 ? 1.472 -7.716 3.870 1.00 93.31 104 ALA A O 1
ATOM 801 N N . PHE A 1 105 ? 0.294 -5.931 4.507 1.00 95.94 105 PHE A N 1
ATOM 802 C CA . PHE A 1 105 ? -0.917 -6.309 3.769 1.00 95.94 105 PHE A CA 1
ATOM 803 C C . PHE A 1 105 ? -0.666 -6.342 2.257 1.00 95.94 105 PHE A C 1
ATOM 805 O O . PHE A 1 105 ? -1.161 -7.225 1.559 1.00 95.94 105 PHE A O 1
ATOM 812 N N . CYS A 1 106 ? 0.164 -5.426 1.747 1.00 94.69 106 CYS A N 1
ATOM 813 C CA . CYS A 1 106 ? 0.451 -5.342 0.318 1.00 94.69 106 CYS A CA 1
ATOM 814 C C . CYS A 1 106 ? 1.242 -6.560 -0.188 1.00 94.69 106 CYS A C 1
ATOM 816 O O . CYS A 1 106 ? 1.113 -6.915 -1.355 1.00 94.69 106 CYS A O 1
ATOM 818 N N . ALA A 1 107 ? 1.976 -7.265 0.685 1.00 95.31 107 ALA A N 1
ATOM 819 C CA . ALA A 1 107 ? 2.635 -8.520 0.325 1.00 95.31 107 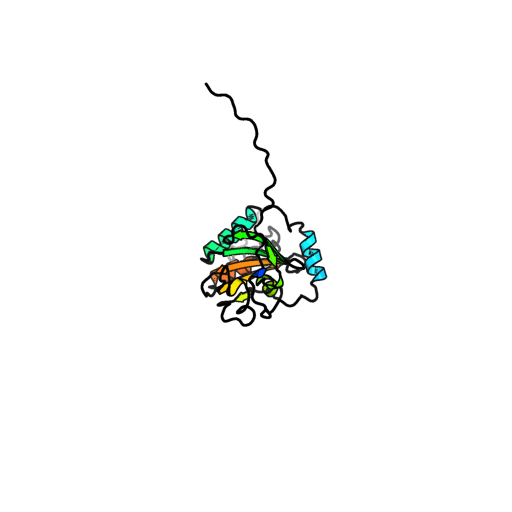ALA A CA 1
ATOM 820 C C . ALA A 1 107 ? 1.626 -9.639 0.002 1.00 95.31 107 ALA A C 1
ATOM 822 O O . ALA A 1 107 ? 1.907 -10.484 -0.839 1.00 95.31 107 ALA A O 1
ATOM 823 N N . HIS A 1 108 ? 0.435 -9.614 0.609 1.00 95.69 108 HIS A N 1
ATOM 824 C CA . HIS A 1 108 ? -0.668 -10.511 0.250 1.00 95.69 108 HIS A CA 1
ATOM 825 C C . HIS A 1 108 ? -1.396 -10.048 -1.016 1.00 95.69 108 HIS A C 1
ATOM 827 O O . HIS A 1 108 ? -1.858 -10.867 -1.808 1.00 95.69 108 HIS A O 1
ATOM 833 N N . ALA A 1 109 ? -1.504 -8.732 -1.212 1.00 94.81 109 ALA A N 1
ATOM 834 C CA . ALA A 1 109 ? -2.186 -8.156 -2.363 1.00 94.81 109 ALA A CA 1
ATOM 835 C C . ALA A 1 109 ? -1.479 -8.474 -3.689 1.00 94.81 109 ALA A C 1
ATOM 837 O O . ALA A 1 109 ? -2.152 -8.791 -4.661 1.00 94.81 109 ALA A O 1
ATOM 838 N N . ILE A 1 110 ? -0.139 -8.464 -3.728 1.00 94.75 110 ILE A N 1
ATOM 839 C CA . ILE A 1 110 ? 0.623 -8.761 -4.957 1.00 94.75 110 ILE A CA 1
ATOM 840 C C . ILE A 1 110 ? 0.490 -10.217 -5.444 1.00 94.75 110 ILE A C 1
ATOM 842 O O . ILE A 1 110 ? 0.944 -10.526 -6.542 1.00 94.75 110 ILE A O 1
ATOM 846 N N . LEU A 1 111 ? -0.122 -11.110 -4.658 1.00 93.75 111 LEU A N 1
ATOM 847 C CA . LEU A 1 111 ? -0.325 -12.523 -5.011 1.00 93.75 111 LEU A CA 1
ATOM 848 C C . LEU A 1 111 ? -1.528 -12.763 -5.934 1.00 93.75 111 LEU A C 1
ATOM 850 O O . LEU A 1 111 ? -1.773 -13.900 -6.328 1.00 93.75 111 LEU A O 1
ATOM 854 N N . GLN A 1 112 ? -2.295 -11.723 -6.254 1.00 91.44 112 GLN A N 1
ATOM 855 C CA . GLN A 1 112 ? -3.457 -11.802 -7.138 1.00 91.44 112 GLN A CA 1
ATOM 856 C C . GLN A 1 112 ? -3.497 -10.603 -8.089 1.00 91.44 112 GLN A C 1
ATOM 858 O O . GLN A 1 112 ? -2.803 -9.615 -7.869 1.00 91.44 112 GLN A O 1
ATOM 863 N N . ASP A 1 113 ? -4.314 -10.688 -9.139 1.00 90.31 113 ASP A N 1
ATOM 864 C CA . ASP A 1 113 ? -4.413 -9.647 -10.174 1.00 90.31 113 ASP A CA 1
ATOM 865 C C . ASP A 1 113 ? -5.460 -8.563 -9.872 1.00 90.31 113 ASP A C 1
ATOM 867 O O . ASP A 1 113 ? -5.448 -7.490 -10.489 1.00 90.31 113 ASP A O 1
ATOM 871 N N . ASP A 1 114 ? -6.428 -8.872 -9.011 1.00 92.31 114 ASP A N 1
ATOM 872 C CA . ASP A 1 114 ? -7.562 -8.009 -8.680 1.00 92.31 114 ASP A CA 1
ATOM 873 C C . ASP A 1 114 ? -7.344 -7.284 -7.342 1.00 92.31 114 ASP A C 1
ATOM 875 O O . ASP A 1 114 ? -6.366 -7.509 -6.630 1.00 92.31 114 ASP A O 1
ATOM 879 N N . ILE A 1 115 ? -8.262 -6.375 -7.002 1.00 94.94 115 ILE A N 1
ATOM 880 C CA . ILE A 1 115 ? -8.215 -5.644 -5.732 1.00 94.94 115 ILE A CA 1
ATOM 881 C C . ILE A 1 115 ? -8.281 -6.633 -4.572 1.00 94.94 115 ILE A C 1
ATOM 883 O O . ILE A 1 115 ? -9.246 -7.386 -4.431 1.00 94.94 115 ILE A O 1
ATOM 887 N N . PHE A 1 116 ? -7.290 -6.556 -3.691 1.00 96.56 116 PHE A N 1
ATOM 888 C CA . PHE A 1 116 ? -7.300 -7.269 -2.430 1.00 96.56 116 PHE A CA 1
ATOM 889 C C . PHE A 1 116 ? -7.997 -6.426 -1.363 1.00 96.56 116 PHE A C 1
ATOM 891 O O . PHE A 1 116 ? -7.446 -5.422 -0.914 1.00 96.56 116 PHE A O 1
ATOM 898 N N . GLU A 1 117 ? -9.210 -6.818 -0.969 1.00 97.44 117 GLU A N 1
ATOM 899 C CA . GLU A 1 117 ? -10.039 -6.106 0.012 1.00 97.44 117 GLU A CA 1
ATOM 900 C C . GLU A 1 117 ? -10.152 -6.907 1.319 1.00 97.44 117 GLU A C 1
ATOM 902 O O . GLU A 1 117 ? -10.541 -8.075 1.321 1.00 97.44 117 GLU A O 1
ATOM 907 N N . VAL A 1 118 ? -9.845 -6.255 2.442 1.00 97.88 118 VAL A N 1
ATOM 908 C CA . VAL A 1 118 ? -10.015 -6.756 3.810 1.00 97.88 118 VAL A CA 1
ATOM 909 C C . VAL A 1 118 ? -10.974 -5.804 4.532 1.00 97.88 118 VAL A C 1
ATOM 911 O O . VAL A 1 118 ? -10.556 -4.724 4.963 1.00 97.88 118 VAL A O 1
ATOM 914 N N . PRO A 1 119 ? -12.266 -6.170 4.650 1.00 97.75 119 PRO A N 1
ATOM 915 C CA . PRO A 1 119 ? -13.275 -5.292 5.238 1.00 97.75 119 PRO A CA 1
ATOM 916 C C . PRO A 1 119 ? -13.051 -4.980 6.722 1.00 97.75 119 PRO A C 1
ATOM 918 O O . PRO A 1 119 ? -13.309 -3.859 7.159 1.00 97.75 119 PRO A O 1
ATOM 921 N N . ASP A 1 120 ? -12.585 -5.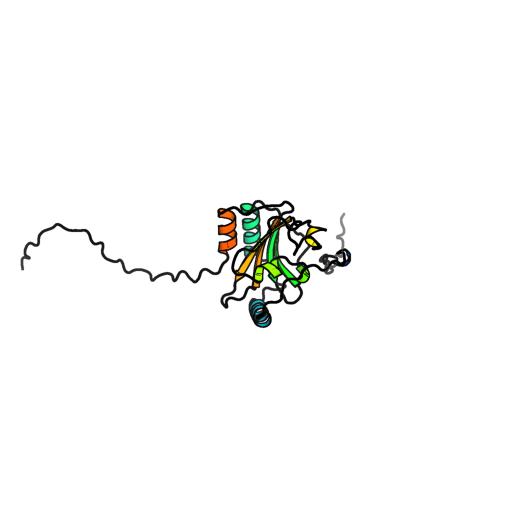980 7.477 1.00 98.00 120 ASP A N 1
ATOM 922 C CA . ASP A 1 120 ? -12.199 -5.875 8.885 1.00 98.00 120 ASP A CA 1
ATOM 923 C C . ASP A 1 120 ? -11.017 -6.812 9.191 1.00 98.00 120 ASP A C 1
ATOM 925 O O . ASP A 1 120 ? -11.164 -8.032 9.242 1.00 98.00 120 ASP A O 1
ATOM 929 N N . ALA A 1 121 ? -9.840 -6.238 9.413 1.00 96.75 121 ALA A N 1
ATOM 930 C CA . ALA A 1 121 ? -8.601 -6.943 9.693 1.00 96.75 121 ALA A CA 1
ATOM 931 C C . ALA A 1 121 ? -8.593 -7.619 11.072 1.00 96.75 121 ALA A C 1
ATOM 933 O O . ALA A 1 121 ? -7.819 -8.546 11.275 1.00 96.75 121 ALA A O 1
ATOM 934 N N . THR A 1 122 ? -9.458 -7.201 12.006 1.00 96.31 122 THR A N 1
ATOM 935 C CA . THR A 1 122 ? -9.600 -7.876 13.310 1.00 96.31 122 THR A CA 1
ATOM 936 C C . THR A 1 122 ? -10.401 -9.172 13.213 1.00 96.31 122 THR A C 1
ATOM 938 O O . THR A 1 122 ? -10.266 -10.041 14.069 1.00 96.31 122 THR A O 1
ATOM 941 N N . ALA A 1 123 ? -11.209 -9.317 12.158 1.00 95.62 123 ALA A N 1
ATOM 942 C CA . ALA A 1 123 ? -11.987 -10.517 11.865 1.00 95.62 123 ALA A CA 1
ATOM 943 C C . ALA A 1 123 ? -11.311 -11.435 10.830 1.00 95.62 123 ALA A C 1
ATOM 945 O O . ALA A 1 123 ? -11.802 -12.536 10.576 1.00 95.62 123 ALA A O 1
ATOM 946 N N . ASP A 1 124 ? -10.211 -10.993 10.215 1.00 94.25 124 ASP A N 1
ATOM 947 C CA . ASP A 1 124 ? -9.464 -11.766 9.226 1.00 94.25 124 ASP A CA 1
ATOM 948 C C . ASP A 1 124 ? -8.346 -12.575 9.909 1.00 94.25 124 ASP A C 1
ATOM 950 O O . ASP A 1 124 ? -7.411 -11.974 10.445 1.00 94.25 124 ASP A O 1
ATOM 954 N N . PRO A 1 125 ? -8.374 -13.922 9.866 1.00 91.94 125 PRO A N 1
ATOM 955 C CA . PRO A 1 125 ? -7.370 -14.760 10.527 1.00 91.94 125 PRO A CA 1
ATOM 956 C C . PRO A 1 125 ? -5.927 -14.497 10.081 1.00 91.94 125 PRO A C 1
ATOM 958 O O . PRO A 1 125 ? -4.997 -14.816 10.814 1.00 91.94 125 PRO A O 1
ATOM 961 N N . ARG A 1 126 ? -5.719 -13.918 8.891 1.00 91.75 126 ARG A N 1
ATOM 962 C CA . ARG A 1 126 ? -4.379 -13.581 8.384 1.00 91.75 126 ARG A CA 1
ATOM 963 C C . ARG A 1 126 ? -3.788 -12.356 9.079 1.00 91.75 126 ARG A C 1
ATOM 965 O O . ARG A 1 126 ? -2.571 -12.207 9.122 1.00 91.75 126 ARG A O 1
ATOM 972 N N . PHE A 1 127 ? -4.642 -11.471 9.599 1.00 94.31 127 PHE A N 1
ATOM 973 C CA . PHE A 1 127 ? -4.249 -10.146 10.080 1.00 94.31 127 PHE A CA 1
ATOM 974 C C . PHE A 1 127 ? -4.662 -9.847 11.521 1.00 94.31 127 PHE A C 1
ATOM 976 O O . PHE A 1 127 ? -4.147 -8.883 12.081 1.00 94.31 127 PHE A O 1
ATOM 983 N N . ALA A 1 128 ? -5.534 -10.650 12.137 1.00 91.88 128 ALA A N 1
ATOM 984 C CA . ALA A 1 128 ? -6.068 -10.382 13.473 1.00 91.88 128 ALA A CA 1
ATOM 985 C C . ALA A 1 128 ? -4.969 -10.171 14.532 1.00 91.88 128 ALA A C 1
ATOM 987 O O . ALA A 1 128 ? -5.085 -9.266 15.358 1.00 91.88 128 ALA A O 1
ATOM 988 N N . ASP A 1 129 ? -3.874 -10.933 14.441 1.00 91.31 129 ASP A N 1
ATOM 989 C CA . ASP A 1 129 ? -2.718 -10.842 15.344 1.00 91.31 129 ASP A CA 1
ATOM 990 C C . ASP A 1 129 ? -1.582 -9.941 14.816 1.00 91.31 129 ASP A C 1
ATOM 992 O O . ASP A 1 129 ? -0.545 -9.787 15.459 1.00 91.31 129 ASP A O 1
ATOM 996 N N . ASN A 1 130 ? -1.753 -9.303 13.652 1.00 91.50 130 ASN A N 1
ATOM 997 C CA . ASN A 1 130 ? -0.731 -8.446 13.048 1.00 91.50 130 ASN A CA 1
ATOM 998 C C . ASN A 1 130 ? -0.485 -7.191 13.910 1.00 91.50 130 ASN A C 1
ATOM 1000 O O . ASN A 1 130 ? -1.422 -6.538 14.378 1.00 91.50 130 ASN A O 1
ATOM 1004 N N . ALA A 1 131 ? 0.783 -6.805 14.086 1.00 91.88 131 ALA A N 1
ATOM 1005 C CA . ALA A 1 131 ? 1.188 -5.637 14.872 1.00 91.88 131 ALA A CA 1
ATOM 1006 C C . ALA A 1 131 ? 0.548 -4.318 14.397 1.00 91.88 131 ALA A C 1
ATOM 1008 O O . ALA A 1 131 ? 0.252 -3.447 15.214 1.00 91.88 131 ALA A O 1
ATOM 1009 N N . LEU A 1 132 ? 0.277 -4.178 13.095 1.00 91.81 132 LEU A N 1
ATOM 1010 C CA . LEU A 1 132 ? -0.384 -2.997 12.528 1.00 91.81 132 LEU A CA 1
ATOM 1011 C C . LEU A 1 132 ? -1.894 -2.953 12.837 1.00 91.81 132 LEU A C 1
ATOM 1013 O O . LEU A 1 132 ? -2.517 -1.895 12.729 1.00 91.81 132 LEU A O 1
ATOM 1017 N N . VAL A 1 133 ? -2.487 -4.086 13.226 1.00 94.62 133 VAL A N 1
ATOM 1018 C CA . VAL A 1 133 ? -3.904 -4.227 13.604 1.00 94.62 133 VAL A CA 1
ATOM 1019 C C . VAL A 1 133 ? -4.078 -4.105 15.115 1.00 94.62 133 VAL A C 1
ATOM 1021 O O . VAL A 1 133 ? -4.947 -3.360 15.580 1.00 94.62 133 VAL A O 1
ATOM 1024 N N . THR A 1 134 ? -3.251 -4.820 15.877 1.00 93.12 134 THR A N 1
ATOM 1025 C CA . THR A 1 134 ? -3.305 -4.870 17.347 1.00 93.12 134 THR A CA 1
ATOM 1026 C C . THR A 1 134 ? -2.662 -3.648 18.004 1.00 93.12 134 THR A C 1
ATOM 1028 O O . THR A 1 134 ? -3.114 -3.210 19.063 1.00 93.12 134 THR A O 1
ATOM 1031 N N . GLY A 1 135 ? -1.633 -3.080 17.374 1.00 89.75 135 GLY A N 1
ATOM 1032 C CA . GLY A 1 135 ? -0.932 -1.871 17.795 1.00 89.75 135 GLY A CA 1
ATOM 1033 C C . GLY A 1 135 ? -1.247 -0.671 16.905 1.00 89.75 135 GLY A C 1
ATOM 1034 O O . GLY A 1 135 ? -2.262 -0.628 16.215 1.00 89.75 135 GLY A O 1
ATOM 1035 N N . HIS A 1 136 ? -0.374 0.335 16.916 1.00 86.06 136 HIS A N 1
ATOM 1036 C CA . HIS A 1 136 ? -0.472 1.466 15.992 1.00 86.06 136 HIS A CA 1
ATOM 1037 C C . HIS A 1 136 ? -0.167 1.000 14.550 1.00 86.06 136 HIS A C 1
ATOM 1039 O O . HIS A 1 136 ? 0.809 0.273 14.367 1.00 86.06 136 HIS A O 1
ATOM 1045 N N . PRO A 1 137 ? -0.934 1.411 13.518 1.00 91.19 137 PRO A N 1
ATOM 1046 C CA . PRO A 1 137 ? -1.961 2.460 13.504 1.00 91.19 137 PRO A CA 1
ATOM 1047 C C . PRO A 1 137 ? -3.404 1.984 13.751 1.00 91.19 137 PRO A C 1
ATOM 1049 O O . PRO A 1 137 ? -4.332 2.758 13.504 1.00 91.19 137 PRO A O 1
ATOM 1052 N N . ALA A 1 138 ? -3.591 0.763 14.257 1.00 94.88 138 ALA A N 1
ATOM 1053 C CA . ALA A 1 138 ? -4.871 0.105 14.512 1.00 94.88 138 ALA A CA 1
ATOM 1054 C C . ALA A 1 138 ? -5.705 -0.070 13.236 1.00 94.88 138 ALA A C 1
ATOM 1056 O O . ALA A 1 138 ? -6.861 0.350 13.159 1.00 94.88 138 ALA A O 1
ATOM 1057 N N . ILE A 1 139 ? -5.094 -0.686 12.221 1.00 96.06 139 ILE A N 1
ATOM 1058 C CA . ILE A 1 139 ? -5.734 -0.972 10.933 1.00 96.06 139 ILE A CA 1
ATOM 1059 C C . ILE A 1 139 ? -6.982 -1.829 11.155 1.00 96.06 139 ILE A C 1
ATOM 1061 O O . ILE A 1 139 ? -6.953 -2.824 11.881 1.00 96.06 139 ILE A O 1
ATOM 1065 N N . ARG A 1 140 ? -8.086 -1.436 10.520 1.00 97.81 140 ARG A N 1
ATOM 1066 C CA . ARG A 1 140 ? -9.320 -2.226 10.431 1.00 97.81 140 ARG A CA 1
ATOM 1067 C C . ARG A 1 140 ? -9.671 -2.508 8.988 1.00 97.81 140 ARG A C 1
ATOM 1069 O O . ARG A 1 140 ? -9.986 -3.636 8.664 1.00 97.81 140 ARG A O 1
ATOM 1076 N N . PHE A 1 141 ? -9.561 -1.528 8.111 1.00 98.38 141 PHE A N 1
ATOM 1077 C CA . PHE A 1 141 ? -9.853 -1.712 6.701 1.00 98.38 141 PHE A CA 1
ATOM 1078 C C . PHE A 1 141 ? -8.582 -1.599 5.868 1.00 98.38 141 PHE A C 1
ATOM 1080 O O . PHE A 1 141 ? -7.758 -0.713 6.105 1.00 98.38 141 PHE A O 1
ATOM 1087 N N . TYR A 1 142 ? -8.463 -2.470 4.871 1.00 98.31 142 TYR A N 1
ATOM 1088 C CA . TYR A 1 142 ? -7.443 -2.397 3.835 1.00 98.31 142 TYR A CA 1
ATOM 1089 C C . TYR A 1 142 ? -8.078 -2.702 2.480 1.00 98.31 142 TYR A C 1
ATOM 1091 O O . TYR A 1 142 ? -8.804 -3.685 2.338 1.00 98.31 142 TYR A O 1
ATOM 1099 N N . ALA A 1 143 ? -7.749 -1.911 1.464 1.00 98.00 143 ALA A N 1
ATOM 1100 C CA . ALA A 1 143 ? -7.916 -2.323 0.079 1.00 98.00 143 ALA A CA 1
ATOM 1101 C C . ALA A 1 143 ? -6.694 -1.923 -0.746 1.00 98.00 143 ALA A C 1
ATOM 1103 O O . ALA A 1 143 ? -6.245 -0.781 -0.674 1.00 98.00 143 ALA A O 1
ATOM 1104 N N . GLY A 1 144 ? -6.159 -2.859 -1.526 1.00 97.00 144 GLY A N 1
ATOM 1105 C CA . GLY A 1 144 ? -4.964 -2.652 -2.340 1.00 97.00 144 GLY A CA 1
ATOM 1106 C C . GLY A 1 144 ? -5.154 -3.139 -3.766 1.00 97.00 144 GLY A C 1
ATOM 1107 O O . GLY A 1 144 ? -5.544 -4.284 -3.981 1.00 97.00 144 GLY A O 1
ATOM 1108 N N . ALA A 1 145 ? -4.853 -2.277 -4.732 1.00 95.56 145 ALA A N 1
ATOM 1109 C CA . ALA A 1 145 ? -4.782 -2.630 -6.141 1.00 95.56 145 ALA A CA 1
ATOM 1110 C C . ALA A 1 145 ? -3.319 -2.902 -6.537 1.00 95.56 145 ALA A C 1
ATOM 1112 O O . ALA A 1 145 ? -2.477 -2.017 -6.339 1.00 95.56 145 ALA A O 1
ATOM 1113 N N . PRO A 1 146 ? -2.996 -4.088 -7.084 1.00 95.38 146 PRO A N 1
ATOM 1114 C CA . PRO A 1 146 ? -1.646 -4.413 -7.538 1.00 95.38 146 PRO A CA 1
ATOM 1115 C C . PRO A 1 146 ? -1.141 -3.457 -8.629 1.00 95.38 146 PRO A C 1
ATOM 1117 O O . PRO A 1 146 ? -1.824 -3.196 -9.620 1.00 95.38 146 PRO A O 1
ATOM 1120 N N . LEU A 1 147 ? 0.086 -2.958 -8.466 1.00 93.88 147 LEU A N 1
ATOM 1121 C CA . LEU A 1 147 ? 0.807 -2.173 -9.467 1.00 93.88 147 LEU A CA 1
ATOM 1122 C C . LEU A 1 147 ? 1.578 -3.127 -10.371 1.00 93.88 147 LEU A C 1
ATOM 1124 O O . LEU A 1 147 ? 2.618 -3.674 -9.989 1.00 93.88 147 LEU A O 1
ATOM 1128 N N . ARG A 1 148 ? 1.038 -3.341 -11.568 1.00 91.88 148 ARG A N 1
ATOM 1129 C CA . ARG A 1 148 ? 1.574 -4.295 -12.533 1.00 91.88 148 ARG A CA 1
ATOM 1130 C C . ARG A 1 148 ? 2.504 -3.613 -13.530 1.00 91.88 148 ARG A C 1
ATOM 1132 O O . ARG A 1 148 ? 2.153 -2.602 -14.135 1.00 91.88 148 ARG A O 1
ATOM 1139 N N . LEU A 1 149 ? 3.681 -4.196 -13.702 1.00 90.69 149 LEU A N 1
ATOM 1140 C CA . LEU A 1 149 ? 4.695 -3.756 -14.650 1.00 90.69 149 LEU A CA 1
ATOM 1141 C C . LEU A 1 149 ? 4.398 -4.272 -16.060 1.00 90.69 149 LEU A C 1
ATOM 1143 O O . LEU A 1 149 ? 3.529 -5.118 -16.274 1.00 90.69 149 LEU A O 1
ATOM 1147 N N . SER A 1 150 ? 5.125 -3.749 -17.046 1.00 88.44 150 SER A N 1
ATOM 1148 C CA . SER A 1 150 ? 4.948 -4.097 -18.461 1.00 88.44 150 SER A CA 1
ATOM 1149 C C . SER A 1 150 ? 5.261 -5.561 -18.781 1.00 88.44 150 SER A C 1
ATOM 1151 O O . SER A 1 150 ? 4.703 -6.106 -19.731 1.00 88.44 150 SER A O 1
ATOM 1153 N N . ASP A 1 151 ? 6.113 -6.206 -17.987 1.00 88.19 151 ASP A N 1
ATOM 1154 C CA . ASP A 1 151 ? 6.415 -7.640 -18.062 1.00 88.19 151 ASP A CA 1
ATOM 1155 C C . ASP A 1 151 ? 5.412 -8.514 -17.294 1.00 88.19 151 ASP A C 1
ATOM 1157 O O . ASP A 1 151 ? 5.509 -9.738 -17.310 1.00 88.19 151 ASP A O 1
ATOM 1161 N N . GLY A 1 152 ? 4.419 -7.891 -16.661 1.00 89.44 152 GLY A N 1
ATOM 1162 C CA . GLY A 1 152 ? 3.371 -8.558 -15.912 1.00 89.44 152 GLY A CA 1
ATOM 1163 C C . GLY A 1 152 ? 3.671 -8.756 -14.429 1.00 89.44 152 GLY A C 1
ATOM 1164 O O . GLY A 1 152 ? 2.750 -9.167 -13.728 1.00 89.44 152 GLY A O 1
ATOM 1165 N N . ALA A 1 153 ? 4.873 -8.424 -13.946 1.00 91.81 153 ALA A N 1
ATOM 1166 C CA . ALA A 1 153 ? 5.233 -8.555 -12.538 1.00 91.81 153 ALA A CA 1
ATOM 1167 C C . ALA A 1 153 ? 4.474 -7.555 -11.649 1.00 91.81 153 ALA A C 1
ATOM 1169 O O . ALA A 1 153 ? 4.221 -6.413 -12.042 1.00 91.81 153 ALA A O 1
ATOM 1170 N N . HIS A 1 154 ? 4.157 -7.952 -10.416 1.00 94.69 154 HIS A N 1
ATOM 1171 C CA . HIS A 1 154 ? 3.561 -7.064 -9.414 1.00 94.69 154 HIS A CA 1
ATOM 1172 C C . HIS A 1 154 ? 4.646 -6.392 -8.563 1.00 94.69 154 HIS A C 1
ATOM 1174 O O . HIS A 1 154 ? 5.269 -7.004 -7.694 1.00 94.69 154 HIS A O 1
ATOM 1180 N N . ALA A 1 155 ? 4.886 -5.105 -8.803 1.00 94.31 155 ALA A N 1
ATOM 1181 C CA . ALA A 1 155 ? 5.898 -4.338 -8.074 1.00 94.31 155 ALA A CA 1
ATOM 1182 C C . ALA A 1 155 ? 5.451 -3.976 -6.649 1.00 94.31 155 ALA A C 1
ATOM 1184 O O . ALA A 1 155 ? 6.276 -3.804 -5.751 1.00 94.31 155 ALA A O 1
ATOM 1185 N N . GLY A 1 156 ? 4.142 -3.851 -6.440 1.00 95.75 156 GLY A N 1
ATOM 1186 C CA . GLY A 1 156 ? 3.582 -3.292 -5.221 1.00 95.75 156 GLY A CA 1
ATOM 1187 C C . GLY A 1 156 ? 2.087 -3.040 -5.336 1.00 95.75 156 GLY A C 1
ATOM 1188 O O . GLY A 1 156 ? 1.406 -3.708 -6.110 1.00 95.75 156 GLY A O 1
ATOM 1189 N N . THR A 1 157 ? 1.575 -2.057 -4.599 1.00 96.94 157 THR A N 1
ATOM 1190 C CA . THR A 1 157 ? 0.161 -1.671 -4.612 1.00 96.94 157 THR A CA 1
ATOM 1191 C C . THR A 1 157 ? -0.042 -0.168 -4.478 1.00 96.94 157 THR A C 1
ATOM 1193 O O . THR A 1 157 ? 0.678 0.479 -3.716 1.00 96.94 157 THR A O 1
ATOM 1196 N N . LEU A 1 158 ? -1.108 0.349 -5.089 1.00 96.88 158 LEU A N 1
ATOM 1197 C CA . LEU A 1 158 ? -1.810 1.516 -4.555 1.00 96.88 158 LEU A CA 1
ATOM 1198 C C . LEU A 1 158 ? -2.846 1.010 -3.551 1.00 96.88 158 LEU A C 1
ATOM 1200 O O . LEU A 1 158 ? -3.720 0.222 -3.917 1.00 96.88 158 LEU A O 1
ATOM 1204 N N . CYS A 1 159 ? -2.754 1.437 -2.297 1.00 97.31 159 CYS A N 1
ATOM 1205 C CA . CYS A 1 159 ? -3.666 0.983 -1.256 1.00 97.31 159 CYS A CA 1
ATOM 1206 C C . CYS A 1 159 ? -4.282 2.125 -0.448 1.00 97.31 159 CYS A C 1
ATOM 1208 O O . CYS A 1 159 ? -3.761 3.240 -0.375 1.00 97.31 159 CYS A O 1
ATOM 1210 N N . VAL A 1 160 ? -5.432 1.819 0.145 1.00 98.12 160 VAL A N 1
ATOM 1211 C CA . VAL A 1 160 ? -6.215 2.672 1.036 1.00 98.12 160 VAL A CA 1
ATOM 1212 C C . VAL A 1 160 ? -6.468 1.921 2.337 1.00 98.12 160 VAL A C 1
ATOM 1214 O O . VAL A 1 160 ? -6.733 0.717 2.332 1.00 98.12 160 VAL A O 1
ATOM 1217 N N . ILE A 1 161 ? -6.338 2.622 3.460 1.00 98.19 161 ILE A N 1
ATOM 1218 C CA . ILE A 1 161 ? -6.355 2.029 4.797 1.00 98.19 161 ILE A CA 1
ATOM 1219 C C . ILE A 1 161 ? -7.220 2.884 5.718 1.00 98.19 161 ILE A C 1
ATOM 1221 O O . ILE A 1 161 ? -7.149 4.115 5.699 1.00 98.19 161 ILE A O 1
ATOM 1225 N N . ASP A 1 162 ? -8.006 2.229 6.570 1.00 97.94 162 ASP A N 1
ATOM 1226 C CA . ASP A 1 162 ? -8.777 2.904 7.611 1.00 97.94 162 ASP A CA 1
ATOM 1227 C C . ASP A 1 162 ? -8.690 2.181 8.963 1.00 97.94 162 ASP A C 1
ATOM 1229 O O . ASP A 1 162 ? -8.407 0.986 9.059 1.00 97.94 162 ASP A O 1
ATOM 1233 N N . ARG A 1 163 ? -8.960 2.937 10.024 1.00 96.81 163 ARG A N 1
ATOM 1234 C CA . ARG A 1 163 ? -9.095 2.511 11.420 1.00 96.81 163 ARG A CA 1
ATOM 1235 C C . ARG A 1 163 ? -10.527 2.096 11.766 1.00 96.81 163 ARG A C 1
ATOM 1237 O O . ARG A 1 163 ? -10.823 1.823 12.925 1.00 96.81 163 ARG A O 1
ATOM 1244 N N . GLN A 1 164 ? -11.421 2.071 10.780 1.00 97.44 164 GLN A N 1
ATOM 1245 C CA . GLN A 1 164 ? -12.789 1.574 10.898 1.00 97.44 164 GLN A CA 1
ATOM 1246 C C . GLN A 1 164 ? -13.055 0.513 9.824 1.00 97.44 164 GLN A C 1
ATOM 1248 O O . GLN A 1 164 ? -12.540 0.663 8.715 1.00 97.44 164 GLN A O 1
ATOM 1253 N N . PRO A 1 165 ? -13.839 -0.540 10.120 1.00 98.00 165 PRO A N 1
ATOM 1254 C CA . PRO A 1 165 ? -14.258 -1.509 9.114 1.00 98.00 165 PRO A CA 1
ATOM 1255 C C . PRO A 1 165 ? -15.045 -0.845 7.986 1.00 98.00 165 PRO A C 1
ATOM 1257 O O . PRO A 1 165 ? -15.883 0.024 8.239 1.00 98.00 165 PRO A O 1
ATOM 1260 N N . ARG A 1 166 ? -14.798 -1.256 6.742 1.00 97.25 166 ARG A N 1
ATOM 1261 C CA . ARG A 1 166 ? -15.442 -0.680 5.552 1.00 97.25 166 ARG A CA 1
ATOM 1262 C C . ARG A 1 166 ? -15.577 -1.700 4.435 1.00 97.25 166 ARG A C 1
ATOM 1264 O O . ARG A 1 166 ? -15.000 -2.779 4.477 1.00 97.25 166 ARG A O 1
ATOM 1271 N N . ARG A 1 167 ? -16.340 -1.333 3.410 1.00 97.12 167 ARG A N 1
ATOM 1272 C CA . ARG A 1 167 ? -16.313 -1.977 2.099 1.00 97.12 167 ARG A CA 1
ATOM 1273 C C . ARG A 1 167 ? -16.254 -0.898 1.039 1.00 97.12 167 ARG A C 1
ATOM 1275 O O . ARG A 1 167 ? -16.908 0.131 1.199 1.00 97.12 167 ARG A O 1
ATOM 1282 N N . LEU A 1 168 ? -15.509 -1.147 -0.030 1.00 96.75 168 LEU A N 1
ATOM 1283 C CA . LEU A 1 168 ? -15.519 -0.246 -1.175 1.00 96.75 168 LEU A CA 1
ATOM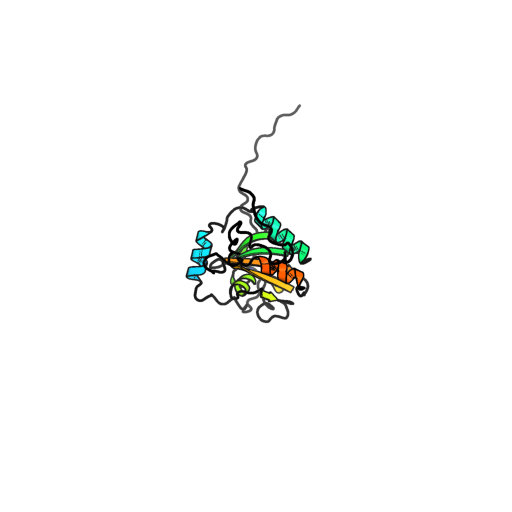 1284 C C . LEU A 1 168 ? -16.911 -0.250 -1.822 1.00 96.75 168 LEU A C 1
ATOM 1286 O O . LEU A 1 168 ? -17.599 -1.278 -1.836 1.00 96.75 168 LEU A O 1
ATOM 1290 N N . ASP A 1 169 ? -17.321 0.876 -2.390 1.00 96.81 169 ASP A N 1
ATOM 1291 C CA . ASP A 1 169 ? -18.435 0.927 -3.337 1.00 96.81 169 ASP A CA 1
ATOM 1292 C C . ASP A 1 169 ? -17.958 0.634 -4.778 1.00 96.81 169 ASP A C 1
ATOM 1294 O O . ASP A 1 169 ? -16.805 0.260 -5.012 1.00 96.81 169 ASP A O 1
ATOM 1298 N N . ALA A 1 170 ? -18.858 0.723 -5.759 1.00 94.81 170 ALA A N 1
ATOM 1299 C CA . ALA A 1 170 ? -18.520 0.453 -7.157 1.00 94.81 170 ALA A CA 1
ATOM 1300 C C . ALA A 1 170 ? -17.535 1.480 -7.744 1.00 94.81 170 ALA A C 1
ATOM 1302 O O . ALA A 1 170 ? -16.591 1.088 -8.426 1.00 94.81 170 ALA A O 1
ATOM 1303 N N . LEU A 1 171 ? -17.721 2.769 -7.443 1.00 93.50 171 LEU A N 1
ATOM 1304 C CA . LEU A 1 171 ? -16.876 3.856 -7.942 1.00 93.50 171 LEU A CA 1
ATOM 1305 C C . LEU A 1 171 ? -15.463 3.765 -7.357 1.00 93.50 171 LEU A C 1
ATOM 1307 O O . LEU A 1 171 ? -14.472 3.907 -8.068 1.00 93.50 171 LEU A O 1
ATOM 1311 N N . GLN A 1 172 ? -15.365 3.494 -6.059 1.00 95.50 172 GLN A N 1
ATOM 1312 C CA . GLN A 1 172 ? -14.099 3.343 -5.354 1.00 95.50 172 GLN A CA 1
ATOM 1313 C C . GLN A 1 172 ? -13.321 2.123 -5.858 1.00 95.50 172 GLN A C 1
ATOM 1315 O O . GLN A 1 172 ? -12.110 2.216 -6.069 1.00 95.50 172 GLN A O 1
ATOM 1320 N N . ARG A 1 173 ? -14.006 0.994 -6.110 1.00 94.69 173 ARG A N 1
ATOM 1321 C CA . ARG A 1 173 ? -13.384 -0.175 -6.757 1.00 94.69 173 ARG A CA 1
ATOM 1322 C C . ARG A 1 173 ? -12.920 0.143 -8.169 1.00 94.69 173 ARG A C 1
ATOM 1324 O O . ARG A 1 173 ? -11.824 -0.260 -8.536 1.00 94.69 173 ARG A O 1
ATOM 1331 N N . GLU A 1 174 ? -13.717 0.859 -8.955 1.00 91.25 174 GLU A N 1
ATOM 1332 C CA . GLU A 1 174 ? -13.324 1.245 -10.311 1.00 91.25 174 GLU A CA 1
ATOM 1333 C C . GLU A 1 174 ? -12.069 2.126 -10.300 1.00 91.25 174 GLU A C 1
ATOM 1335 O O . GLU A 1 174 ? -11.124 1.847 -11.036 1.00 91.25 174 GLU A O 1
ATOM 1340 N N . LEU A 1 175 ? -12.009 3.126 -9.415 1.00 91.12 175 LEU A N 1
ATOM 1341 C CA . LEU A 1 175 ? -10.845 4.002 -9.275 1.00 91.12 175 LEU A CA 1
ATOM 1342 C C . LEU A 1 175 ? -9.593 3.219 -8.877 1.00 91.12 175 LEU A C 1
ATOM 1344 O O . LEU A 1 175 ? -8.560 3.344 -9.533 1.00 91.12 175 LEU A O 1
ATOM 1348 N N . LEU A 1 176 ? -9.668 2.413 -7.814 1.00 90.88 176 LEU A N 1
ATOM 1349 C CA . LEU A 1 176 ? -8.530 1.607 -7.362 1.00 90.88 176 LEU A CA 1
ATOM 1350 C C . LEU A 1 176 ? -8.116 0.581 -8.423 1.00 90.88 176 LEU A C 1
ATOM 1352 O O . LEU A 1 176 ? -6.930 0.361 -8.638 1.00 90.88 176 LEU A O 1
ATOM 1356 N N . GLY A 1 177 ? -9.068 -0.010 -9.140 1.00 85.62 177 GLY A N 1
ATOM 1357 C CA . GLY A 1 177 ? -8.792 -0.973 -10.204 1.00 85.62 177 GLY A CA 1
ATOM 1358 C C . GLY A 1 177 ? -8.241 -0.345 -11.488 1.00 85.62 177 GLY A C 1
ATOM 1359 O O . GLY A 1 177 ? -7.674 -1.059 -12.316 1.00 85.62 177 GLY A O 1
ATOM 1360 N N . HIS A 1 178 ? -8.376 0.972 -11.671 1.00 79.50 178 HIS A N 1
ATOM 1361 C CA . HIS A 1 178 ? -7.962 1.660 -12.897 1.00 79.50 178 HIS A CA 1
ATOM 1362 C C . HIS A 1 178 ? -6.443 1.663 -13.111 1.00 79.50 178 HIS A C 1
ATOM 1364 O O . HIS A 1 178 ? -5.986 1.768 -14.246 1.00 79.50 178 HIS A O 1
ATOM 1370 N N . TRP A 1 179 ? -5.661 1.493 -12.041 1.00 66.69 179 TRP A N 1
ATOM 1371 C CA . TRP A 1 179 ? -4.190 1.477 -12.067 1.00 66.69 179 TRP A CA 1
ATOM 1372 C C . TRP A 1 179 ? -3.592 0.217 -12.693 1.00 66.69 179 TRP A C 1
ATOM 1374 O O . TRP A 1 179 ? -2.372 0.084 -12.796 1.00 66.69 179 TRP A O 1
ATOM 1384 N N . ARG A 1 180 ? -4.444 -0.696 -13.166 1.00 62.50 180 ARG A N 1
ATOM 1385 C CA . ARG A 1 180 ? -4.025 -1.766 -14.060 1.00 62.50 180 ARG A CA 1
ATOM 1386 C C . ARG A 1 180 ? -3.422 -1.153 -15.326 1.00 62.50 180 ARG A C 1
ATOM 1388 O O . ARG A 1 180 ? -4.051 -0.270 -15.915 1.00 62.50 180 ARG A O 1
ATOM 1395 N N . PRO A 1 181 ? -2.263 -1.636 -15.811 1.00 46.16 181 PRO A N 1
ATOM 1396 C CA . PRO A 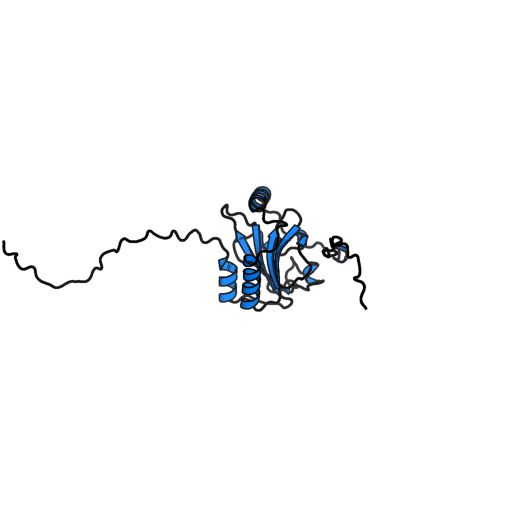1 181 ? -1.831 -1.317 -17.157 1.00 46.16 181 PRO A CA 1
ATOM 1397 C C . PRO A 1 181 ? -2.973 -1.713 -18.088 1.00 46.16 181 PRO A C 1
ATOM 1399 O O . PRO A 1 181 ? -3.315 -2.890 -18.222 1.00 46.16 181 PRO A O 1
ATOM 1402 N N . GLN A 1 182 ? -3.616 -0.708 -18.682 1.00 38.47 182 GLN A N 1
ATOM 1403 C CA . GLN A 1 182 ? -4.571 -0.929 -19.751 1.00 38.47 182 GLN A CA 1
ATOM 1404 C C . GLN A 1 182 ? -3.798 -1.734 -20.800 1.00 38.47 182 GLN A C 1
ATOM 1406 O O . GLN A 1 182 ? -2.753 -1.242 -21.242 1.00 38.47 182 GLN A O 1
ATOM 1411 N N . PRO A 1 183 ? -4.235 -2.948 -21.198 1.00 40.62 183 PRO A N 1
ATOM 1412 C CA . PRO A 1 183 ? -3.683 -3.572 -22.389 1.00 40.62 183 PRO A CA 1
ATOM 1413 C C . PRO A 1 183 ? -3.918 -2.535 -23.463 1.00 40.62 183 PRO A C 1
ATOM 1415 O O . PRO A 1 183 ? -5.079 -2.217 -23.728 1.00 40.62 183 PRO A O 1
ATOM 1418 N N . SER A 1 184 ? -2.827 -1.904 -23.912 1.00 37.38 184 SER A N 1
ATOM 1419 C CA . SER A 1 184 ? -2.831 -0.648 -24.652 1.00 37.38 184 SER A CA 1
ATOM 1420 C C . SER A 1 184 ? -4.099 -0.589 -25.480 1.00 37.38 184 SER A C 1
ATOM 1422 O O . SER A 1 184 ? -4.287 -1.453 -26.349 1.00 37.38 184 SER A O 1
ATOM 1424 N N . ARG A 1 185 ? -5.004 0.358 -25.197 1.00 33.34 185 ARG A N 1
ATOM 1425 C CA . ARG A 1 185 ? -5.968 0.746 -26.220 1.00 33.34 185 ARG A CA 1
ATOM 1426 C C . ARG A 1 185 ? -5.078 1.193 -27.356 1.00 33.34 185 ARG A C 1
ATOM 1428 O O . ARG A 1 185 ? -4.566 2.304 -27.344 1.00 33.34 185 ARG A O 1
ATOM 1435 N N . ARG A 1 186 ? -4.802 0.259 -28.265 1.00 33.97 186 ARG A N 1
ATOM 1436 C CA . ARG A 1 186 ? -4.183 0.491 -29.547 1.00 33.97 186 ARG A CA 1
ATOM 1437 C C . ARG A 1 186 ? -5.033 1.607 -30.097 1.00 33.97 186 ARG A C 1
ATOM 1439 O O . ARG A 1 186 ? -6.205 1.381 -30.404 1.00 33.97 186 ARG A O 1
ATOM 1446 N N . TRP A 1 187 ? -4.484 2.814 -30.040 1.00 30.50 187 TRP A N 1
ATOM 1447 C CA . TRP A 1 187 ? -5.019 3.986 -30.689 1.00 30.50 187 TRP A CA 1
ATOM 1448 C C . TRP A 1 187 ? -5.195 3.530 -32.127 1.00 30.50 187 TRP A C 1
ATOM 1450 O O . TRP A 1 187 ?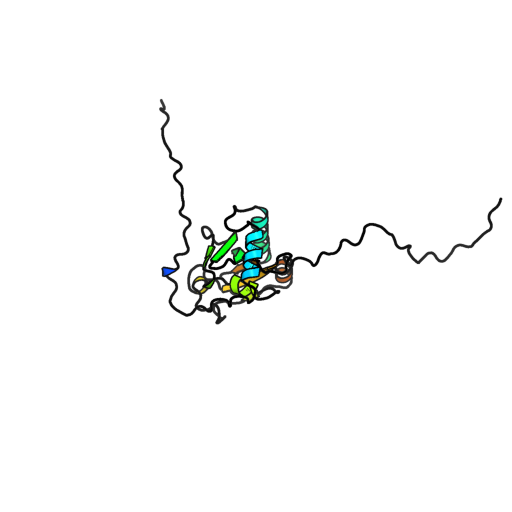 -4.212 3.368 -32.848 1.00 30.50 187 TRP A O 1
ATOM 1460 N N . LYS A 1 188 ? -6.413 3.101 -32.476 1.00 34.69 188 LYS A N 1
ATOM 1461 C CA . LYS A 1 188 ? -6.699 2.627 -33.818 1.00 34.69 188 LYS A CA 1
ATOM 1462 C C . LYS A 1 188 ? -6.538 3.862 -34.673 1.00 34.69 188 LYS A C 1
ATOM 1464 O O . LYS A 1 188 ? -7.354 4.771 -34.577 1.00 34.69 188 LYS A O 1
ATOM 1469 N N . ASP A 1 189 ? -5.413 3.877 -35.375 1.00 36.03 189 ASP A N 1
ATOM 1470 C CA . ASP A 1 189 ? -5.132 4.544 -36.629 1.00 36.03 189 ASP A CA 1
ATOM 1471 C C . ASP A 1 189 ? -6.080 5.702 -36.922 1.00 36.03 189 ASP A C 1
ATOM 1473 O O . ASP A 1 189 ? -7.248 5.520 -37.276 1.00 36.03 189 ASP A O 1
ATOM 1477 N N . GLY A 1 190 ? -5.532 6.911 -36.803 1.00 36.41 190 GLY A N 1
ATOM 1478 C CA . GLY A 1 190 ? -6.164 8.094 -37.344 1.00 36.41 190 GLY A CA 1
ATOM 1479 C C . GLY A 1 190 ? -6.654 7.840 -38.771 1.00 36.41 190 GLY A C 1
ATOM 1480 O O . GLY A 1 190 ? -5.912 7.389 -39.640 1.00 36.41 190 GLY A O 1
ATOM 1481 N N . GLY A 1 191 ? -7.926 8.161 -38.985 1.00 43.88 191 GLY A N 1
ATOM 1482 C CA . GLY A 1 191 ? -8.414 8.663 -40.258 1.00 43.88 191 GLY A CA 1
ATOM 1483 C C . GLY A 1 191 ? -8.380 7.695 -41.435 1.00 43.88 191 GLY A C 1
ATOM 1484 O O . GLY A 1 191 ? -7.653 7.912 -42.397 1.00 43.88 191 GLY A O 1
ATOM 1485 N N . ARG A 1 192 ? -9.324 6.754 -41.468 1.00 33.72 192 ARG A N 1
ATOM 1486 C CA . ARG A 1 192 ? -10.114 6.561 -42.693 1.00 33.72 192 ARG A CA 1
ATOM 1487 C C . ARG A 1 192 ? -11.589 6.552 -42.322 1.00 33.72 192 ARG A C 1
ATOM 1489 O O . ARG A 1 192 ? -12.085 5.599 -41.730 1.00 33.72 192 ARG A O 1
ATOM 1496 N N . CYS A 1 193 ? -12.263 7.653 -42.650 1.00 32.78 193 CYS A N 1
ATOM 1497 C CA . CYS A 1 193 ? -13.717 7.721 -42.667 1.00 32.78 193 CYS A CA 1
ATOM 1498 C C . CYS A 1 193 ? -14.250 6.566 -43.523 1.00 32.78 193 CYS A C 1
ATOM 1500 O O . CYS A 1 193 ? -13.910 6.467 -44.702 1.00 32.78 193 CYS A O 1
ATOM 1502 N N . ALA A 1 194 ? -15.080 5.706 -42.938 1.00 34.84 194 ALA A N 1
ATOM 1503 C CA . ALA A 1 194 ? -15.954 4.847 -43.719 1.00 34.84 194 ALA A CA 1
ATOM 1504 C C . ALA A 1 194 ? -17.119 5.715 -44.239 1.00 34.84 194 ALA A C 1
ATOM 1506 O O . ALA A 1 194 ? -17.677 6.491 -43.458 1.00 34.84 194 ALA A O 1
ATOM 1507 N N . PRO A 1 195 ? -17.472 5.640 -45.532 1.00 38.59 195 PRO A N 1
ATOM 1508 C CA . PRO A 1 195 ? -18.552 6.439 -46.093 1.00 38.59 195 PRO A CA 1
ATOM 1509 C C . PRO A 1 195 ? -19.887 5.987 -45.495 1.00 38.59 195 PRO A C 1
ATOM 1511 O O . PRO A 1 195 ? -20.192 4.795 -45.446 1.00 38.59 195 PRO A O 1
ATOM 1514 N N . SER A 1 196 ? -20.677 6.947 -45.020 1.00 40.72 196 SER A N 1
ATOM 1515 C CA . SER A 1 196 ? -22.014 6.710 -44.492 1.00 40.72 196 SER A CA 1
ATOM 1516 C C . SER A 1 196 ? -22.927 6.128 -45.574 1.00 40.72 196 SER A C 1
ATOM 1518 O O . SER A 1 196 ? -23.196 6.743 -46.606 1.00 40.72 196 SER A O 1
ATOM 1520 N N . ALA A 1 197 ? -23.454 4.935 -45.315 1.00 44.91 197 ALA A N 1
ATOM 1521 C CA . ALA A 1 197 ? -24.568 4.373 -46.058 1.00 44.91 197 ALA A CA 1
ATOM 1522 C C . ALA A 1 197 ? -25.874 5.018 -45.571 1.00 44.91 197 ALA A C 1
ATOM 1524 O O . ALA A 1 197 ? -26.547 4.474 -44.702 1.00 44.91 197 ALA A O 1
ATOM 1525 N N . ASN A 1 198 ? -26.203 6.202 -46.096 1.00 42.75 198 ASN A N 1
ATOM 1526 C CA . ASN A 1 198 ? -27.586 6.576 -46.413 1.00 42.75 198 ASN A CA 1
ATOM 1527 C C . ASN A 1 198 ? -27.632 7.890 -47.208 1.00 42.75 198 ASN A C 1
ATOM 1529 O O . ASN A 1 198 ? -27.702 8.983 -46.654 1.00 42.75 198 ASN A O 1
ATOM 1533 N N . CYS A 1 199 ? -27.624 7.776 -48.533 1.00 33.12 199 CYS A N 1
ATOM 1534 C CA . CYS A 1 199 ? -28.197 8.800 -49.402 1.00 33.12 199 CYS A CA 1
ATOM 1535 C C . CYS A 1 199 ? -28.826 8.109 -50.617 1.00 33.12 199 CYS A C 1
ATOM 1537 O O . CYS A 1 199 ? -28.374 8.224 -51.754 1.00 33.12 199 CYS A O 1
ATOM 1539 N N . ALA A 1 200 ? -29.858 7.305 -50.361 1.00 40.56 200 ALA A N 1
ATOM 1540 C CA . ALA A 1 200 ? -30.788 6.909 -51.403 1.00 40.56 200 ALA A CA 1
ATOM 1541 C C . ALA A 1 200 ? -31.705 8.106 -51.681 1.00 40.56 200 ALA A C 1
ATOM 1543 O O . ALA A 1 200 ? -32.586 8.372 -50.878 1.00 40.56 200 ALA A O 1
ATOM 1544 N N . THR A 1 201 ? -31.426 8.845 -52.761 1.00 47.44 201 THR A N 1
ATOM 1545 C CA . THR A 1 201 ? -32.376 9.386 -53.761 1.00 47.44 201 THR A CA 1
ATOM 1546 C C . THR A 1 201 ? -31.792 10.624 -54.450 1.00 47.44 201 THR A C 1
ATOM 1548 O O . THR A 1 201 ? -31.982 11.738 -53.977 1.00 47.44 201 THR A O 1
ATOM 1551 N N . ALA A 1 202 ? -31.159 10.461 -55.614 1.00 38.38 202 ALA A N 1
ATOM 1552 C CA . ALA A 1 202 ? -31.178 11.476 -56.674 1.00 38.38 202 ALA A CA 1
ATOM 1553 C C . ALA A 1 202 ? -30.702 10.863 -57.998 1.00 38.38 202 ALA A C 1
ATOM 1555 O O . ALA A 1 202 ? -29.691 10.175 -58.071 1.00 38.38 202 ALA A O 1
ATOM 1556 N N . ARG A 1 203 ? -31.510 11.078 -59.031 1.00 37.25 203 ARG A N 1
ATOM 1557 C CA . ARG A 1 203 ? -31.486 10.454 -60.356 1.00 37.25 203 ARG A CA 1
ATOM 1558 C C . ARG A 1 203 ? -30.203 10.776 -61.132 1.00 37.25 203 ARG A C 1
ATOM 1560 O O . ARG A 1 203 ? -29.762 11.920 -61.155 1.00 37.25 203 ARG A O 1
ATOM 1567 N N . CYS A 1 204 ? -29.681 9.780 -61.847 1.00 36.38 204 CYS A N 1
ATOM 1568 C CA . CYS A 1 204 ? -28.747 9.990 -62.952 1.00 36.38 204 CYS A CA 1
ATOM 1569 C C . CYS A 1 204 ? -29.441 10.770 -64.084 1.00 36.38 204 CYS A C 1
ATOM 1571 O O . CYS A 1 204 ? -30.478 10.335 -64.583 1.00 36.38 204 CYS A O 1
ATOM 1573 N N . GLY A 1 205 ? -28.848 11.890 -64.499 1.00 41.94 205 GLY A N 1
ATOM 1574 C CA . GLY A 1 205 ? -29.142 12.608 -65.743 1.00 41.94 205 GLY A CA 1
ATOM 1575 C C . GLY A 1 205 ? -27.835 12.842 -66.521 1.00 41.94 205 GLY A C 1
ATOM 1576 O O . GLY A 1 205 ? -26.779 12.931 -65.890 1.00 41.94 205 GLY A O 1
ATOM 1577 N N . PRO A 1 206 ? -27.855 12.867 -67.867 1.00 52.94 206 PRO A N 1
ATOM 1578 C CA . PRO A 1 206 ? -26.650 12.720 -68.681 1.00 52.94 206 PRO A CA 1
ATOM 1579 C C . PRO A 1 206 ? -25.831 14.015 -68.791 1.00 52.94 206 PRO A C 1
ATOM 1581 O O . PRO A 1 206 ? -26.373 15.119 -68.802 1.00 52.94 206 PRO A O 1
ATOM 1584 N N . ARG A 1 207 ? -24.505 13.855 -68.910 1.00 43.00 207 ARG A N 1
ATOM 1585 C CA . ARG A 1 207 ? -23.528 14.933 -69.142 1.00 43.00 207 ARG A CA 1
ATOM 1586 C C . ARG A 1 207 ? -23.674 15.532 -70.552 1.00 43.00 207 ARG A C 1
ATOM 1588 O O . ARG A 1 207 ? -23.804 14.756 -71.500 1.00 43.00 207 ARG A O 1
ATOM 1595 N N . PRO A 1 208 ? -23.538 16.856 -70.733 1.00 54.19 208 PRO A N 1
ATOM 1596 C CA . PRO A 1 208 ? -23.129 17.435 -72.007 1.00 54.19 208 PRO A CA 1
ATOM 1597 C C . PRO A 1 208 ? -21.593 17.454 -72.149 1.00 54.19 208 PRO A C 1
ATOM 1599 O O . PRO A 1 208 ? -20.873 17.333 -71.157 1.00 54.19 208 PRO A O 1
ATOM 1602 N N . ARG A 1 209 ? -21.148 17.513 -73.410 1.00 53.59 209 ARG A N 1
ATOM 1603 C CA . ARG A 1 209 ? -19.779 17.286 -73.912 1.00 53.59 209 ARG A CA 1
ATOM 1604 C C . ARG A 1 209 ? -18.757 18.326 -73.474 1.00 53.59 209 ARG A C 1
ATOM 1606 O O . ARG A 1 209 ? -19.138 19.512 -73.394 1.00 53.59 209 ARG A O 1
#

InterPro domains:
  IPR003018 GAF domain [PF01590] (55-176)
  IPR029016 GAF-like domain superfamily [G3DSA:3.30.450.40] (36-178)

Organism: NCBI:txid392597

Radius of gyration: 25.62 Å; chains: 1; bounding box: 61×66×95 Å

Sequence (209 aa):
MHRAPRGGRWASTRDNPRFDARCAKDGPVASAPIPHDESERLRSLAKLEVLDSEPEREFDALVHAAALVCGVPISLISLIDADRQWFKANLGLPGVSETPREVAFCAHAILQDDIFEVPDATADPRFADNALVTGHPAIRFYAGAPLRLSDGAHAGTLCVIDRQPRRLDALQRELLGHWRPQPSRRWKDGGRCAPSANCATARCGPRPR

Foldseek 3Di:
DDDDDDDDDPDDDPDLPAPPPVPQPPDPQQFADQDPCNVVLQVLLVVVVQPPDDADVVQQVLQVVLCVVQVAQWKFFWFDHDFKIATNYTGNDPSDGIDTNRLDPFSNVQVDQAKDWQQAQCPDPNRVSRCVCVHPPNWTIKIWHFQADPVGHGGTTTMGTHNHGDDDDPVSRCSRNVNPPDPPPPPPDPDDDDDDPDDPDDDDDDDDD

pLDDT: mean 78.58, std 25.04, range [26.58, 98.38]